Protein AF-0000000085157183 (afdb_homodimer)

pLDDT: mean 94.68, std 6.43, range [68.25, 98.88]

Radius of gyration: 17.79 Å; Cα contacts (8 Å, |Δi|>4): 658; chains: 2; bounding box: 43×50×42 Å

Foldseek 3Di:
DQAEDEDADQDPVLVCVQCCVQVVLLQWDWDDDDPFKTKIDGPPPDDDYIYMYGHDPDDDQDELVDPDANEEEGEDDDLVSQQVSVVVCVVVPFAWPARWDADPVDPARWTKTWTADPRGHIYMYTYRDDHD/DAAEDEDADQDVVLVCVQCCVQVVLLQWDWDDDDPFKTKIDGPPPDDDYIYMYGHDPDDDQDELVDPDANEEEGEDDDLVSQQVSVVVCVVVPFAWPARWDADPVDPARWTKTWTADPRGHIYMYTYRDDHD

Organism: Mycolicibacterium paratuberculosis (strain ATCC BAA-968 / K-10) (NCBI:txid262316)

Solvent-accessible surface area (backbone atoms only — not comparable to full-atom values): 13309 Å² total; per-residue (Å²): 64,54,40,34,36,32,32,21,32,77,46,55,70,63,47,48,59,54,46,67,66,47,34,57,68,42,42,27,36,83,68,48,77,57,97,71,33,37,31,33,30,33,43,91,79,44,86,59,44,29,43,34,39,31,60,24,78,42,74,47,88,48,54,46,42,20,38,35,43,27,34,44,29,26,36,39,86,12,56,65,45,32,48,49,50,51,50,51,40,52,72,75,67,44,52,70,74,38,70,74,38,77,42,82,90,41,80,80,40,32,34,32,26,30,29,36,49,100,66,43,50,33,39,31,35,32,15,68,42,86,56,114,63,54,38,31,36,32,32,21,32,78,47,55,68,64,46,47,59,54,45,66,66,47,34,57,68,43,44,27,35,82,69,46,78,57,97,70,33,37,31,34,29,31,44,90,78,44,87,60,45,29,45,34,38,33,60,25,78,40,79,46,89,46,52,46,42,20,37,36,43,26,33,43,28,26,37,39,90,12,54,63,45,30,48,50,48,50,50,53,39,53,73,75,66,46,52,71,74,37,70,72,40,77,41,82,91,41,78,80,39,32,33,32,27,32,29,35,49,99,66,42,51,33,37,32,35,31,16,71,43,85,59,112

Secondary structure (DSSP, 8-state):
-EEEEEEEES-HHHHHHHHHHHGGGGTEEEEEEETTEEEEEEGGG-SS-EEEEEE-SB-----TTBSEEEEEEEE-SSHHHHHHHHHHHHHTT-EEEEEEEE-TTSSSS-EEEEEE-TTS-EEEEEE--S--/-EEEEEEEES-HHHHHHHHHHHGGGGTEEEEEEETTEEEEEEGGG-SS-EEEEEE-SB-----TTBSEEEEEEEE-SSHHHHHHHHHHHHHTT-EEEEEEEE-TTSSSS-EEEEEE-TTS-EEEEEE--S--

Nearest PDB structures (foldseek):
  4z04-assembly1_A-2  TM=8.372E-01  e=5.644E-10  Brucella abortus 2308
  3ey7-assembly1_B  TM=6.995E-01  e=2.202E-07  Vibrio cholerae
  3ey8-assembly1_A  TM=6.895E-01  e=5.766E-07  Vibrio cholerae
  3hnq-assembly1_A  TM=6.927E-01  e=2.218E-06  Salmonella enterica subsp. enterica serovar Typhimurium
  6p29-assembly1_B  TM=6.701E-01  e=1.263E-04  Pseudoalteromonas luteoviolacea

Structure (mmCIF, N/CA/C/O backbone):
data_AF-0000000085157183-model_v1
#
loop_
_entity.id
_entity.type
_entity.pdbx_description
1 polymer 'VOC domain-containing protein'
#
loop_
_atom_site.group_PDB
_atom_site.id
_atom_site.type_symbol
_atom_site.label_atom_id
_atom_site.label_alt_id
_atom_site.label_comp_id
_atom_site.label_asym_id
_atom_site.label_entity_id
_atom_site.label_seq_id
_atom_site.pdbx_PDB_ins_code
_atom_site.Cartn_x
_atom_site.Cartn_y
_atom_site.Cartn_z
_atom_site.occupancy
_atom_site.B_iso_or_equiv
_atom_site.auth_seq_id
_atom_site.auth_comp_id
_atom_site.auth_asym_id
_atom_site.auth_atom_id
_atom_site.pdbx_PDB_model_num
ATOM 1 N N . MET A 1 1 ? -0.22 11.242 -6.09 1 95.88 1 MET A N 1
ATOM 2 C CA . MET A 1 1 ? -0.233 9.789 -6.277 1 95.88 1 MET A CA 1
ATOM 3 C C . MET A 1 1 ? 0.438 9.086 -5.102 1 95.88 1 MET A C 1
ATOM 5 O O . MET A 1 1 ? 1.229 9.695 -4.375 1 95.88 1 MET A O 1
ATOM 9 N N . LEU A 1 2 ? 0.073 7.828 -4.855 1 98.25 2 LEU A N 1
ATOM 10 C CA . LEU A 1 2 ? 0.841 7.012 -3.922 1 98.25 2 LEU A CA 1
ATOM 11 C C . LEU A 1 2 ? 2.209 6.668 -4.5 1 98.25 2 LEU A C 1
ATOM 13 O O . LEU A 1 2 ? 2.312 5.863 -5.426 1 98.25 2 LEU A O 1
ATOM 17 N N . GLY A 1 3 ? 3.217 7.305 -3.973 1 97.69 3 GLY A N 1
ATOM 18 C CA . GLY A 1 3 ? 4.555 7.152 -4.516 1 97.69 3 GLY A CA 1
ATOM 19 C C . GLY A 1 3 ? 5.211 5.84 -4.129 1 97.69 3 GLY A C 1
ATOM 20 O O . GLY A 1 3 ? 5.84 5.184 -4.965 1 97.69 3 GLY A O 1
ATOM 21 N N . HIS A 1 4 ? 5.172 5.551 -2.854 1 98.12 4 HIS A N 1
ATOM 22 C CA . HIS A 1 4 ? 5.719 4.277 -2.396 1 98.12 4 HIS A CA 1
ATOM 23 C C . HIS A 1 4 ? 5.051 3.824 -1.102 1 98.12 4 HIS A C 1
ATOM 25 O O . HIS A 1 4 ? 4.375 4.613 -0.438 1 98.12 4 HIS A O 1
ATOM 31 N N . LEU A 1 5 ? 5.148 2.551 -0.84 1 98.19 5 LEU A N 1
ATOM 32 C CA . LEU A 1 5 ? 4.762 2.014 0.461 1 98.19 5 LEU A CA 1
ATOM 33 C C . LEU A 1 5 ? 5.84 1.076 1.001 1 98.19 5 LEU A C 1
ATOM 35 O O . LEU A 1 5 ? 6.656 0.558 0.238 1 98.19 5 LEU A O 1
ATOM 39 N N . GLY A 1 6 ? 5.844 1.003 2.289 1 98.12 6 GLY A N 1
ATOM 40 C CA . GLY A 1 6 ? 6.715 0.073 2.986 1 98.12 6 GLY A CA 1
ATOM 41 C C . GLY A 1 6 ? 5.973 -1.103 3.594 1 98.12 6 GLY A C 1
ATOM 42 O O . GLY A 1 6 ? 4.875 -0.939 4.129 1 98.12 6 GLY A O 1
ATOM 43 N N . ILE A 1 7 ? 6.598 -2.24 3.512 1 97.19 7 ILE A N 1
ATOM 44 C CA . ILE A 1 7 ? 6.066 -3.469 4.098 1 97.19 7 ILE A CA 1
ATOM 45 C C . ILE A 1 7 ? 7.129 -4.113 4.984 1 97.19 7 ILE A C 1
ATOM 47 O O . ILE A 1 7 ? 8.258 -4.336 4.551 1 97.19 7 ILE A O 1
ATOM 51 N N . ASN A 1 8 ? 6.723 -4.379 6.211 1 96.5 8 ASN A N 1
ATOM 52 C CA . ASN A 1 8 ? 7.594 -5.141 7.102 1 96.5 8 ASN A CA 1
ATOM 53 C C . ASN A 1 8 ? 7.402 -6.645 6.926 1 96.5 8 ASN A C 1
ATOM 55 O O . ASN A 1 8 ? 6.273 -7.121 6.809 1 96.5 8 ASN A O 1
ATOM 59 N N . VAL A 1 9 ? 8.477 -7.336 6.922 1 95.81 9 VAL A N 1
ATOM 60 C CA . VAL A 1 9 ? 8.438 -8.797 6.859 1 95.81 9 VAL A CA 1
ATOM 61 C C . VAL A 1 9 ? 9.305 -9.383 7.969 1 95.81 9 VAL A C 1
ATOM 63 O O . VAL A 1 9 ? 10.281 -8.766 8.398 1 95.81 9 VAL A O 1
ATOM 66 N N . PRO A 1 10 ? 8.992 -10.594 8.469 1 93.81 10 PRO A N 1
ATOM 67 C CA . PRO A 1 10 ? 9.75 -11.1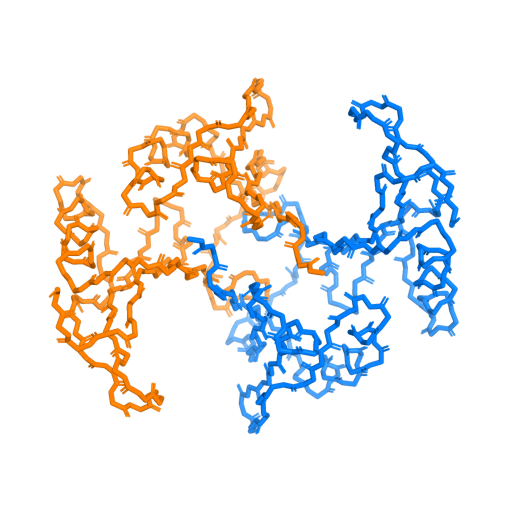8 9.57 1 93.81 10 PRO A CA 1
ATOM 68 C C . PRO A 1 10 ? 11.156 -11.602 9.156 1 93.81 10 PRO A C 1
ATOM 70 O O . PRO A 1 10 ? 12.062 -11.656 9.992 1 93.81 10 PRO A O 1
ATOM 73 N N . ASP A 1 11 ? 11.391 -11.969 7.902 1 94.5 11 ASP A N 1
ATOM 74 C CA . ASP A 1 11 ? 12.664 -12.445 7.371 1 94.5 11 ASP A CA 1
ATOM 75 C C . ASP A 1 11 ? 12.93 -11.891 5.977 1 94.5 11 ASP A C 1
ATOM 77 O O . ASP A 1 11 ? 12.305 -12.32 5.004 1 94.5 11 ASP A O 1
ATOM 81 N N . LEU A 1 12 ? 13.867 -10.984 5.867 1 96.12 12 LEU A N 1
ATOM 82 C CA . LEU A 1 12 ? 14.125 -10.258 4.625 1 96.12 12 LEU A CA 1
ATOM 83 C C . LEU A 1 12 ? 14.625 -11.195 3.537 1 96.12 12 LEU A C 1
ATOM 85 O O . LEU A 1 12 ? 14.258 -11.062 2.371 1 96.12 12 LEU A O 1
ATOM 89 N N . SER A 1 13 ? 15.469 -12.055 3.967 1 96.94 13 SER A N 1
ATOM 90 C CA . SER A 1 13 ? 16.047 -12.969 2.994 1 96.94 13 SER A CA 1
ATOM 91 C C . SER A 1 13 ? 14.984 -13.859 2.361 1 96.94 13 SER A C 1
ATOM 93 O O . SER A 1 13 ? 14.969 -14.055 1.145 1 96.94 13 SER A O 1
ATOM 95 N N . VAL A 1 14 ? 14.125 -14.422 3.166 1 96.62 14 VAL A N 1
ATOM 96 C CA . VAL A 1 14 ? 13.023 -15.25 2.68 1 96.62 14 VAL A CA 1
ATOM 97 C C . VAL A 1 14 ? 12.102 -14.414 1.797 1 96.62 14 VAL A C 1
ATOM 99 O O . VAL A 1 14 ? 11.695 -14.859 0.721 1 96.62 14 VAL A O 1
ATOM 102 N N . ALA A 1 15 ? 11.828 -13.219 2.246 1 97.19 15 ALA A N 1
ATOM 103 C CA . ALA A 1 15 ? 10.953 -12.328 1.49 1 97.19 15 ALA A CA 1
ATOM 104 C C . ALA A 1 15 ? 11.562 -11.984 0.13 1 97.19 15 ALA A C 1
ATOM 106 O O . ALA A 1 15 ? 10.867 -12.031 -0.891 1 97.19 15 ALA A O 1
ATOM 107 N N . LYS A 1 16 ? 12.781 -11.641 0.154 1 98.19 16 LYS A N 1
ATOM 108 C CA . LYS A 1 16 ? 13.422 -11.25 -1.1 1 98.19 16 LYS A CA 1
ATOM 109 C C . LYS A 1 16 ? 13.391 -12.391 -2.111 1 98.19 16 LYS A C 1
ATOM 111 O O . LYS A 1 16 ? 13.109 -12.172 -3.291 1 98.19 16 LYS A O 1
ATOM 116 N N . ARG A 1 17 ? 13.727 -13.578 -1.684 1 98.06 17 ARG A N 1
ATOM 117 C CA . ARG A 1 17 ? 13.672 -14.734 -2.57 1 98.06 17 ARG A CA 1
ATOM 118 C C . ARG A 1 17 ? 12.281 -14.922 -3.154 1 98.06 17 ARG A C 1
ATOM 120 O O . ARG A 1 17 ? 12.133 -15.18 -4.348 1 98.06 17 ARG A O 1
ATOM 127 N N . TYR A 1 18 ? 11.297 -14.82 -2.314 1 98.5 18 TYR A N 1
ATOM 128 C CA . TYR A 1 18 ? 9.906 -14.992 -2.73 1 98.5 18 TYR A CA 1
ATOM 129 C C . TYR A 1 18 ? 9.508 -13.922 -3.744 1 98.5 18 TYR A C 1
ATOM 131 O O . TYR A 1 18 ? 9 -14.242 -4.82 1 98.5 18 TYR A O 1
ATOM 139 N N . TYR A 1 19 ? 9.742 -12.672 -3.438 1 98.69 19 TYR A N 1
ATOM 140 C CA . TYR A 1 19 ? 9.242 -11.562 -4.246 1 98.69 19 TYR A CA 1
ATOM 141 C C . TYR A 1 19 ? 10.094 -11.383 -5.5 1 98.69 19 TYR A C 1
ATOM 143 O O . TYR A 1 19 ? 9.594 -10.938 -6.535 1 98.69 19 TYR A O 1
ATOM 151 N N . ASP A 1 20 ? 11.375 -11.75 -5.465 1 98.56 20 ASP A N 1
ATOM 152 C CA . ASP A 1 20 ? 12.188 -11.719 -6.676 1 98.56 20 ASP A CA 1
ATOM 153 C C . ASP A 1 20 ? 11.562 -12.57 -7.777 1 98.56 20 ASP A C 1
ATOM 155 O O . ASP A 1 20 ? 11.648 -12.234 -8.961 1 98.56 20 ASP A O 1
ATOM 159 N N . ALA A 1 21 ? 11.008 -13.664 -7.387 1 98.56 21 ALA A N 1
ATOM 160 C CA . ALA A 1 21 ? 10.398 -14.578 -8.344 1 98.56 21 ALA A CA 1
ATOM 161 C C . ALA A 1 21 ? 9.023 -14.086 -8.773 1 98.56 21 ALA A C 1
ATOM 163 O O . ALA A 1 21 ? 8.609 -14.297 -9.914 1 98.56 21 ALA A O 1
ATOM 164 N N . LEU A 1 22 ? 8.281 -13.469 -7.922 1 98.69 22 LEU A N 1
ATOM 165 C CA . LEU A 1 22 ? 6.891 -13.086 -8.141 1 98.69 22 LEU A CA 1
ATOM 166 C C . LEU A 1 22 ? 6.801 -11.781 -8.922 1 98.69 22 LEU A C 1
ATOM 168 O O . LEU A 1 22 ? 5.965 -11.641 -9.82 1 98.69 22 LEU A O 1
ATOM 172 N N . MET A 1 23 ? 7.645 -10.789 -8.617 1 98.69 23 MET A N 1
ATOM 173 C CA . MET A 1 23 ? 7.457 -9.398 -9 1 98.69 23 MET A CA 1
ATOM 174 C C . MET A 1 23 ? 7.516 -9.234 -10.516 1 98.69 23 MET A C 1
ATOM 176 O O . MET A 1 23 ? 6.75 -8.469 -11.094 1 98.69 23 MET A O 1
ATOM 180 N N . PRO A 1 24 ? 8.406 -9.992 -11.234 1 98.44 24 PRO A N 1
ATOM 181 C CA . PRO A 1 24 ? 8.375 -9.891 -12.695 1 98.44 24 PRO A CA 1
ATOM 182 C C . PRO A 1 24 ? 7.031 -10.32 -13.281 1 98.44 24 PRO A C 1
ATOM 184 O O . PRO A 1 24 ? 6.598 -9.781 -14.305 1 98.44 24 PRO A O 1
ATOM 187 N N . LEU A 1 25 ? 6.359 -11.242 -12.672 1 98.56 25 LEU A N 1
ATOM 188 C CA . LEU A 1 25 ? 5.086 -11.758 -13.164 1 98.56 25 LEU A CA 1
ATOM 189 C C . LEU A 1 25 ? 3.992 -10.695 -13.055 1 98.56 25 LEU A C 1
ATOM 191 O O . LEU A 1 25 ? 2.984 -10.758 -13.758 1 98.56 25 LEU A O 1
ATOM 195 N N . VAL A 1 26 ? 4.254 -9.773 -12.141 1 98.5 26 VAL A N 1
ATOM 196 C CA . VAL A 1 26 ? 3.223 -8.758 -11.938 1 98.5 26 VAL A CA 1
ATOM 197 C C . VAL A 1 26 ? 3.732 -7.398 -12.406 1 98.5 26 VAL A C 1
ATOM 199 O O . VAL A 1 26 ? 3.211 -6.359 -11.992 1 98.5 26 VAL A O 1
ATOM 202 N N . GLY A 1 27 ? 4.777 -7.336 -13.18 1 98 27 GLY A N 1
ATOM 203 C CA . GLY A 1 27 ? 5.188 -6.145 -13.898 1 98 27 GLY A CA 1
ATOM 204 C C . GLY A 1 27 ? 6.129 -5.258 -13.102 1 98 27 GLY A C 1
ATOM 205 O O . GLY A 1 27 ? 6.164 -4.043 -13.297 1 98 27 GLY A O 1
ATOM 206 N N . PHE A 1 28 ? 6.844 -5.816 -12.141 1 98.62 28 PHE A N 1
ATOM 207 C CA . PHE A 1 28 ? 7.801 -5.055 -11.344 1 98.62 28 PHE A CA 1
ATOM 208 C C . PHE A 1 28 ? 9.219 -5.566 -11.562 1 98.62 28 PHE A C 1
ATOM 210 O O . PHE A 1 28 ? 9.414 -6.688 -12.039 1 98.62 28 PHE A O 1
ATOM 217 N N . GLU A 1 29 ? 10.156 -4.684 -11.289 1 98.56 29 GLU A N 1
ATOM 218 C CA . GLU A 1 29 ? 11.57 -5.047 -11.328 1 98.56 29 GLU A CA 1
ATOM 219 C C . GLU A 1 29 ? 12.312 -4.508 -10.109 1 98.56 29 GLU A C 1
ATOM 221 O O . GLU A 1 29 ? 11.844 -3.568 -9.453 1 98.56 29 GLU A O 1
ATOM 226 N N . PRO A 1 30 ? 13.461 -5.133 -9.734 1 98.12 30 PRO A N 1
ATOM 227 C CA . PRO A 1 30 ? 14.219 -4.641 -8.586 1 98.12 30 PRO A CA 1
ATOM 228 C C . PRO A 1 30 ? 14.656 -3.188 -8.742 1 98.12 30 PRO A C 1
ATOM 230 O O . PRO A 1 30 ? 15.031 -2.768 -9.844 1 98.12 30 PRO A O 1
ATOM 233 N N . PHE A 1 31 ? 14.602 -2.453 -7.711 1 96.94 31 PHE A N 1
ATOM 234 C CA . PHE A 1 31 ? 15.016 -1.055 -7.699 1 96.94 31 PHE A CA 1
ATOM 235 C C . PHE A 1 31 ? 16.266 -0.868 -6.852 1 96.94 31 PHE A C 1
ATOM 237 O O . PHE A 1 31 ? 17.281 -0.358 -7.336 1 96.94 31 PHE A O 1
ATOM 244 N N . PHE A 1 32 ? 16.125 -1.281 -5.574 1 92.12 32 PHE A N 1
ATOM 245 C CA . PHE A 1 32 ? 17.172 -1.073 -4.578 1 92.12 32 PHE A CA 1
ATOM 246 C C . PHE A 1 32 ? 17.25 -2.252 -3.613 1 92.12 32 PHE A C 1
ATOM 248 O O . PHE A 1 32 ? 16.219 -2.826 -3.252 1 92.12 32 PHE A O 1
ATOM 255 N N . ALA A 1 33 ? 18.531 -2.67 -3.297 1 95.44 33 ALA A N 1
ATOM 256 C CA . ALA A 1 33 ? 18.719 -3.693 -2.27 1 95.44 33 ALA A CA 1
ATOM 257 C C . ALA A 1 33 ? 19.891 -3.365 -1.364 1 95.44 33 ALA A C 1
ATOM 259 O O . ALA A 1 33 ? 20.938 -2.924 -1.838 1 95.44 33 ALA A O 1
ATOM 260 N N . ALA A 1 34 ? 19.625 -3.443 -0.144 1 94.81 34 ALA A N 1
ATOM 261 C CA . ALA A 1 34 ? 20.625 -3.338 0.916 1 94.81 34 ALA A CA 1
ATOM 262 C C . ALA A 1 34 ? 20.406 -4.414 1.976 1 94.81 34 ALA A C 1
ATOM 264 O O . ALA A 1 34 ? 19.578 -5.305 1.811 1 94.81 34 ALA A O 1
ATOM 265 N N . ASP A 1 35 ? 21.25 -4.383 3.004 1 93.81 35 ASP A N 1
ATOM 266 C CA . ASP A 1 35 ? 21.172 -5.414 4.039 1 93.81 35 ASP A CA 1
ATOM 267 C C . ASP A 1 35 ? 19.859 -5.328 4.809 1 93.81 35 ASP A C 1
ATOM 269 O O . ASP A 1 35 ? 19.328 -6.348 5.262 1 93.81 35 ASP A O 1
ATOM 273 N N . ASP A 1 36 ? 19.375 -4.129 4.898 1 95.62 36 ASP A N 1
ATOM 274 C CA . ASP A 1 36 ? 18.219 -3.951 5.785 1 95.62 36 ASP A CA 1
ATOM 275 C C . ASP A 1 36 ? 16.984 -3.518 5 1 95.62 36 ASP A C 1
ATOM 277 O O . ASP A 1 36 ? 15.992 -3.07 5.586 1 95.62 36 ASP A O 1
ATOM 281 N N . GLU A 1 37 ? 17.062 -3.66 3.695 1 97.31 37 GLU A N 1
ATOM 282 C CA . GLU A 1 37 ? 15.891 -3.309 2.889 1 97.31 37 GLU A CA 1
ATOM 283 C C . GLU A 1 37 ? 16.062 -3.758 1.441 1 97.31 37 GLU A C 1
ATOM 285 O O . GLU A 1 37 ? 17.188 -3.971 0.984 1 97.31 37 GLU A O 1
ATOM 290 N N . PHE A 1 38 ? 15.039 -3.984 0.724 1 98.31 38 PHE A N 1
ATOM 291 C CA . PHE A 1 38 ? 15.008 -4.117 -0.728 1 98.31 38 PHE A CA 1
ATOM 292 C C . PHE A 1 38 ? 13.711 -3.541 -1.295 1 98.31 38 PHE A C 1
ATOM 294 O O . PHE A 1 38 ? 12.789 -3.229 -0.546 1 98.31 38 PHE A O 1
ATOM 301 N N . SER A 1 39 ? 13.727 -3.318 -2.604 1 98.62 39 SER A N 1
ATOM 302 C CA . SER A 1 39 ? 12.57 -2.631 -3.166 1 98.62 39 SER A CA 1
ATOM 303 C C . SER A 1 39 ? 12.367 -2.992 -4.633 1 98.62 39 SER A C 1
ATOM 305 O O . SER A 1 39 ? 13.258 -3.574 -5.262 1 98.62 39 SER A O 1
ATOM 307 N N . TYR A 1 40 ? 11.172 -2.729 -5.066 1 98.69 40 TYR A N 1
ATOM 308 C CA . TYR A 1 40 ? 10.781 -2.938 -6.457 1 98.69 40 TYR A CA 1
ATOM 309 C C . TYR A 1 40 ? 10.109 -1.693 -7.023 1 98.69 40 TYR A C 1
ATOM 311 O O . TYR A 1 40 ? 9.484 -0.924 -6.289 1 98.69 40 TYR A O 1
ATOM 319 N N . ARG A 1 41 ? 10.25 -1.526 -8.305 1 98.25 41 ARG A N 1
ATOM 320 C CA . ARG A 1 41 ? 9.578 -0.473 -9.055 1 98.25 41 ARG A CA 1
ATOM 321 C C . ARG A 1 41 ? 8.836 -1.045 -10.266 1 98.25 41 ARG A C 1
ATOM 323 O O . ARG A 1 41 ? 9.133 -2.158 -10.703 1 98.25 41 ARG A O 1
ATOM 330 N N . PRO A 1 42 ? 7.789 -0.255 -10.742 1 97.81 42 PRO A N 1
ATOM 331 C CA . PRO A 1 42 ? 7.184 -0.709 -11.992 1 97.81 42 PRO A CA 1
ATOM 332 C C . PRO A 1 42 ? 8.211 -0.905 -13.109 1 97.81 42 PRO A C 1
ATOM 334 O O . PRO A 1 42 ? 9.094 -0.063 -13.297 1 97.81 42 PRO A O 1
ATOM 337 N N . ALA A 1 43 ? 8.148 -2.01 -13.781 1 97.62 43 ALA A N 1
ATOM 338 C CA . ALA A 1 43 ? 9.125 -2.377 -14.805 1 97.62 43 ALA A CA 1
ATOM 339 C C . ALA A 1 43 ? 9.102 -1.39 -15.969 1 97.62 43 ALA A C 1
ATOM 341 O O . ALA A 1 43 ? 8.055 -0.822 -16.281 1 97.62 43 ALA A O 1
ATOM 342 N N . GLY A 1 44 ? 10.258 -1.202 -16.578 1 95.62 44 GLY A N 1
ATOM 343 C CA . GLY A 1 44 ? 10.375 -0.361 -17.766 1 95.62 44 GLY A CA 1
ATOM 344 C C . GLY A 1 44 ? 10.32 1.122 -17.453 1 95.62 44 GLY A C 1
ATOM 345 O O . GLY A 1 44 ? 9.898 1.925 -18.281 1 95.62 44 GLY A O 1
ATOM 346 N N . ASN A 1 45 ? 10.539 1.476 -16.266 1 90.62 45 ASN A N 1
ATOM 347 C CA . ASN A 1 45 ? 10.539 2.857 -15.789 1 90.62 45 ASN A CA 1
ATOM 348 C C . ASN A 1 45 ? 9.156 3.492 -15.914 1 90.62 45 ASN A C 1
ATOM 350 O O . ASN A 1 45 ? 9.047 4.688 -16.188 1 90.62 45 ASN A O 1
ATOM 354 N N . LYS A 1 46 ? 8.195 2.67 -15.852 1 93.5 46 LYS A N 1
ATOM 355 C CA . LYS A 1 46 ? 6.832 3.191 -15.859 1 93.5 46 LYS A CA 1
ATOM 356 C C . LYS A 1 46 ? 6.516 3.916 -14.555 1 93.5 46 LYS A C 1
ATOM 358 O O . LYS A 1 46 ? 7.055 3.57 -13.5 1 93.5 46 LYS A O 1
ATOM 363 N N . PRO A 1 47 ? 5.715 4.926 -14.656 1 93 47 PRO A N 1
ATOM 364 C CA . PRO A 1 47 ? 5.266 5.555 -13.406 1 93 47 PRO A CA 1
ATOM 365 C C . PRO A 1 47 ? 4.426 4.617 -12.547 1 93 47 PRO A C 1
ATOM 367 O O . PRO A 1 47 ? 3.732 3.742 -13.07 1 93 47 PRO A O 1
ATOM 370 N N . GLY A 1 48 ? 4.566 4.797 -11.273 1 95.94 48 GLY A N 1
ATOM 371 C CA . GLY A 1 48 ? 3.75 4.012 -10.359 1 95.94 48 GLY A CA 1
ATOM 372 C C . GLY A 1 48 ? 4.305 3.971 -8.953 1 95.94 48 GLY A C 1
ATOM 373 O O . GLY A 1 48 ? 5.215 4.73 -8.609 1 95.94 48 GLY A O 1
ATOM 374 N N . THR A 1 49 ? 3.703 3.164 -8.141 1 98.25 49 THR A N 1
ATOM 375 C CA . THR A 1 49 ? 4.031 3.039 -6.727 1 98.25 49 THR A CA 1
ATOM 376 C C . THR A 1 49 ? 5.195 2.072 -6.523 1 98.25 49 THR A C 1
ATOM 378 O O . THR A 1 49 ? 5.176 0.954 -7.043 1 98.25 49 THR A O 1
ATOM 381 N N . TYR A 1 50 ? 6.195 2.525 -5.812 1 98.06 50 TYR A N 1
ATOM 382 C CA . TYR A 1 50 ? 7.309 1.659 -5.445 1 98.06 50 TYR A CA 1
ATOM 383 C C . TYR A 1 50 ? 6.996 0.875 -4.176 1 98.06 50 TYR A C 1
ATOM 385 O O . TYR A 1 50 ? 6.258 1.351 -3.311 1 98.06 50 TYR A O 1
ATOM 393 N N . LEU A 1 51 ? 7.539 -0.323 -4.113 1 98.69 51 LEU A N 1
ATOM 394 C CA . LEU A 1 51 ? 7.359 -1.179 -2.945 1 98.69 51 LEU A CA 1
ATOM 395 C C . LEU A 1 51 ? 8.68 -1.39 -2.215 1 98.69 51 LEU A C 1
ATOM 397 O O . LEU A 1 51 ? 9.656 -1.848 -2.811 1 98.69 51 LEU A O 1
ATOM 401 N N . PHE A 1 52 ? 8.68 -1.023 -0.979 1 98.56 52 PHE A N 1
ATOM 402 C CA . PHE A 1 52 ? 9.852 -1.221 -0.134 1 98.56 52 PHE A CA 1
ATOM 403 C C . PHE A 1 52 ? 9.57 -2.256 0.948 1 98.56 52 PHE A C 1
ATOM 405 O O . PHE A 1 52 ? 8.484 -2.27 1.537 1 98.56 52 PHE A O 1
ATOM 412 N N . PHE A 1 53 ? 10.531 -3.096 1.176 1 98.38 53 PHE A N 1
ATOM 413 C CA . PHE A 1 53 ? 10.43 -4.129 2.199 1 98.38 53 PHE A CA 1
ATOM 414 C C . PHE A 1 53 ? 11.492 -3.936 3.273 1 98.38 53 PHE A C 1
ATOM 416 O O . PHE A 1 53 ? 12.664 -3.693 2.961 1 98.38 53 PHE A O 1
ATOM 423 N N . TYR A 1 54 ? 11.062 -4.004 4.5 1 97 54 TYR A N 1
ATOM 424 C CA . TYR A 1 54 ? 11.906 -3.826 5.676 1 97 54 TYR A CA 1
ATOM 425 C C . TYR A 1 54 ? 11.742 -4.992 6.645 1 97 54 TYR A C 1
ATOM 427 O O . TYR A 1 54 ? 10.742 -5.703 6.605 1 97 54 TYR A O 1
ATOM 435 N N . PRO A 1 55 ? 12.797 -5.168 7.484 1 95.31 55 PRO A N 1
ATOM 436 C CA . PRO A 1 55 ? 12.602 -6.148 8.555 1 95.31 55 PRO A CA 1
ATOM 437 C C . PRO A 1 55 ? 11.648 -5.656 9.641 1 95.31 55 PRO A C 1
ATOM 439 O O . PRO A 1 55 ? 11.75 -4.508 10.078 1 95.31 55 PRO A O 1
ATOM 442 N N . ALA A 1 56 ? 10.727 -6.543 10.039 1 94.38 56 ALA A N 1
ATOM 443 C CA . ALA A 1 56 ? 9.875 -6.203 11.18 1 94.38 56 ALA A CA 1
ATOM 444 C C . ALA A 1 56 ? 10.695 -6.113 12.461 1 94.38 56 ALA A C 1
ATOM 446 O O . ALA A 1 56 ? 11.453 -7.027 12.789 1 94.38 56 ALA A O 1
ATOM 447 N N . ALA A 1 57 ? 10.523 -5.051 13.125 1 90.19 57 ALA A N 1
ATOM 448 C CA . ALA A 1 57 ? 11.211 -4.891 14.398 1 90.19 57 ALA A CA 1
ATOM 449 C C . ALA A 1 57 ? 10.516 -5.676 15.508 1 90.19 57 ALA A C 1
ATOM 451 O O . ALA A 1 57 ? 11.133 -6.051 16.5 1 90.19 57 ALA A O 1
ATOM 452 N N . GLU A 1 58 ? 9.242 -5.953 15.406 1 84.88 58 GLU A N 1
ATOM 453 C CA . GLU A 1 58 ? 8.406 -6.734 16.312 1 84.88 58 GLU A CA 1
ATOM 454 C C . GLU A 1 58 ? 7.715 -7.875 15.57 1 84.88 58 GLU A C 1
ATOM 456 O O . GLU A 1 58 ? 6.57 -7.738 15.133 1 84.88 58 GLU A O 1
ATOM 461 N N . PRO A 1 59 ? 8.531 -8.961 15.484 1 68.75 59 PRO A N 1
ATOM 462 C CA . PRO A 1 59 ? 7.879 -10.031 14.719 1 68.75 59 PRO A CA 1
ATOM 463 C C . PRO A 1 59 ? 6.59 -10.516 15.375 1 68.75 59 PRO A C 1
ATOM 465 O O . PRO A 1 59 ? 6.562 -10.758 16.594 1 68.75 59 PRO A O 1
ATOM 468 N N . HIS A 1 60 ? 5.602 -10.234 14.82 1 71.5 60 HIS A N 1
ATOM 469 C CA . HIS A 1 60 ? 4.281 -10.688 15.242 1 71.5 60 HIS A CA 1
ATOM 470 C C . HIS A 1 60 ? 3.566 -11.422 14.109 1 71.5 60 HIS A C 1
ATOM 472 O O . HIS A 1 60 ? 3.898 -11.242 12.938 1 71.5 60 HIS A O 1
ATOM 478 N N . GLU A 1 61 ? 2.742 -12.297 14.594 1 74.31 61 GLU A N 1
ATOM 479 C CA . GLU A 1 61 ? 1.949 -12.984 13.578 1 74.31 61 GLU A CA 1
ATOM 480 C C . GLU A 1 61 ? 1.08 -12 12.805 1 74.31 61 GLU A C 1
ATOM 482 O O . GLU A 1 61 ? 0.354 -11.203 13.398 1 74.31 61 GLU A O 1
ATOM 487 N N . TYR A 1 62 ? 1.315 -11.992 11.578 1 78.44 62 TYR A N 1
ATOM 488 C CA . TYR A 1 62 ? 0.536 -11.133 10.688 1 78.44 62 TYR A CA 1
ATOM 489 C C . TYR A 1 62 ? -0.819 -11.766 10.383 1 78.44 62 TYR A C 1
ATOM 491 O O . TYR A 1 62 ? -0.943 -12.984 10.312 1 78.44 62 TYR A O 1
ATOM 499 N N . SER A 1 63 ? -1.834 -10.867 10.383 1 81.81 63 SER A N 1
ATOM 500 C CA . SER A 1 63 ? -3.15 -11.258 9.891 1 81.81 63 SER A CA 1
ATOM 501 C C . SER A 1 63 ? -3.75 -10.18 9 1 81.81 63 SER A C 1
ATOM 503 O O . SER A 1 63 ? -3.752 -9 9.367 1 81.81 63 SER A O 1
ATOM 505 N N . ALA A 1 64 ? -4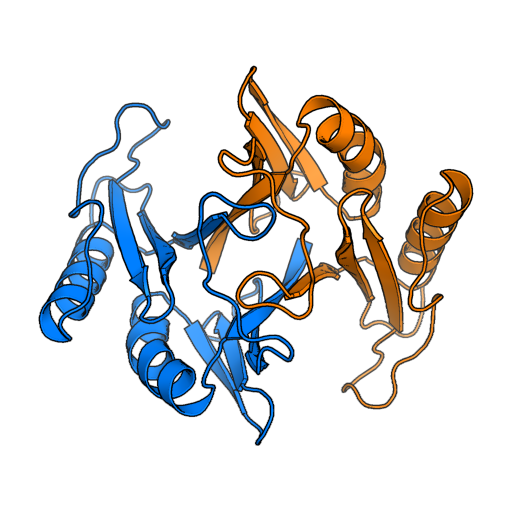.309 -10.578 7.875 1 85.44 64 ALA A N 1
ATOM 506 C CA . ALA A 1 64 ? -4.973 -9.672 6.945 1 85.44 64 ALA A CA 1
ATOM 507 C C . ALA A 1 64 ? -6.309 -9.188 7.504 1 85.44 64 ALA A C 1
ATOM 509 O O . ALA A 1 64 ? -6.992 -8.375 6.883 1 85.44 64 ALA A O 1
ATOM 510 N N . GLN A 1 65 ? -6.586 -9.656 8.664 1 88.62 65 GLN A N 1
ATOM 511 C CA . GLN A 1 65 ? -7.852 -9.281 9.289 1 88.62 65 GLN A CA 1
ATOM 512 C C . GLN A 1 65 ? -7.645 -8.211 10.352 1 88.62 65 GLN A C 1
ATOM 514 O O . GLN A 1 65 ? -8.609 -7.699 10.93 1 88.62 65 GLN A O 1
ATOM 519 N N . ARG A 1 66 ? -6.43 -7.918 10.609 1 89.12 66 ARG A N 1
ATOM 520 C CA . ARG A 1 66 ? -6.09 -6.941 11.641 1 89.12 66 ARG A CA 1
ATOM 521 C C . ARG A 1 66 ? -5.898 -5.555 11.031 1 89.12 66 ARG A C 1
ATOM 523 O O . ARG A 1 66 ? -5.832 -5.41 9.812 1 89.12 66 ARG A O 1
ATOM 530 N N . THR A 1 67 ? -5.859 -4.547 11.914 1 92.19 67 THR A N 1
ATOM 531 C CA . THR A 1 67 ? -5.598 -3.184 11.469 1 92.19 67 THR A CA 1
ATOM 532 C C . THR A 1 67 ? -4.301 -3.111 10.672 1 92.19 67 THR A C 1
ATOM 534 O O . THR A 1 67 ? -3.301 -3.725 11.047 1 92.19 67 THR A O 1
ATOM 537 N N . GLY A 1 68 ? -4.32 -2.4 9.602 1 93.69 68 GLY A N 1
ATOM 538 C CA . GLY A 1 68 ? -3.15 -2.311 8.75 1 93.69 68 GLY A CA 1
ATOM 539 C C . GLY A 1 68 ? -3.391 -2.846 7.348 1 93.69 68 GLY A C 1
ATOM 540 O O . GLY A 1 68 ? -4.492 -2.719 6.809 1 93.69 68 GLY A O 1
ATOM 541 N N . LEU A 1 69 ? -2.379 -3.408 6.723 1 95.88 69 LEU A N 1
ATOM 542 C CA . LEU A 1 69 ? -2.443 -3.865 5.34 1 95.88 69 LEU A CA 1
ATOM 543 C C . LEU A 1 69 ? -3.396 -5.047 5.203 1 95.88 69 LEU A C 1
ATOM 545 O O . LEU A 1 69 ? -3.199 -6.086 5.836 1 95.88 69 LEU A O 1
ATOM 549 N N . GLN A 1 70 ? -4.406 -4.871 4.43 1 96.12 70 GLN A N 1
ATOM 550 C CA . GLN A 1 70 ? -5.309 -5.988 4.16 1 96.12 70 GLN A CA 1
ATOM 551 C C . GLN A 1 70 ? -4.848 -6.785 2.943 1 96.12 70 GLN A C 1
ATOM 553 O O . GLN A 1 70 ? -4.723 -8.008 3.01 1 96.12 70 GLN A O 1
ATOM 558 N N . HIS A 1 71 ? -4.617 -6.105 1.847 1 98.31 71 HIS A N 1
ATOM 559 C CA . HIS A 1 71 ? -4.102 -6.793 0.669 1 98.31 71 HIS A CA 1
ATOM 560 C C . HIS A 1 71 ? -3.459 -5.816 -0.307 1 98.31 71 HIS A C 1
ATOM 562 O O . HIS A 1 71 ? -3.666 -4.605 -0.206 1 98.31 71 HIS A O 1
ATOM 568 N N . LEU A 1 72 ? -2.627 -6.336 -1.178 1 98.69 72 LEU A N 1
ATOM 569 C CA . LEU A 1 72 ? -2.086 -5.656 -2.348 1 98.69 72 LEU A CA 1
ATOM 570 C C . LEU A 1 72 ? -2.619 -6.277 -3.635 1 98.69 72 LEU A C 1
ATOM 572 O O . LEU A 1 72 ? -2.625 -7.5 -3.781 1 98.69 72 LEU A O 1
ATOM 576 N N . ALA A 1 73 ? -3.025 -5.422 -4.535 1 98.75 73 ALA A N 1
ATOM 577 C CA . ALA A 1 73 ? -3.557 -5.906 -5.805 1 98.75 73 ALA A CA 1
ATOM 578 C C . ALA A 1 73 ? -2.732 -5.387 -6.98 1 98.75 73 ALA A C 1
ATOM 580 O O . ALA A 1 73 ? -2.686 -4.18 -7.227 1 98.75 73 ALA A O 1
ATOM 581 N N . PHE A 1 74 ? -2.17 -6.266 -7.68 1 98.75 74 PHE A N 1
ATOM 582 C CA . PHE A 1 74 ? -1.396 -5.941 -8.875 1 98.75 74 PHE A CA 1
ATOM 583 C C . PHE A 1 74 ? -2.248 -6.094 -10.125 1 98.75 74 PHE A C 1
ATOM 585 O O . PHE A 1 74 ? -2.873 -7.133 -10.336 1 98.75 74 PHE A O 1
ATOM 592 N N . MET A 1 75 ? -2.285 -5.062 -10.898 1 97.31 75 MET A N 1
ATOM 593 C CA . MET A 1 75 ? -2.951 -5.137 -12.195 1 97.31 75 MET A CA 1
ATOM 594 C C . MET A 1 75 ? -2.055 -5.805 -13.234 1 97.31 75 MET A C 1
ATOM 596 O O . MET A 1 75 ? -0.896 -5.418 -13.398 1 97.31 75 MET A O 1
ATOM 600 N N . VAL A 1 76 ? -2.574 -6.773 -13.906 1 97.06 76 VAL A N 1
ATOM 601 C CA . VAL A 1 76 ? -1.825 -7.461 -14.953 1 97.06 76 VAL A CA 1
ATOM 602 C C . VAL A 1 76 ? -2.553 -7.324 -16.281 1 97.06 76 VAL A C 1
ATOM 604 O O . VAL A 1 76 ? -3.67 -6.805 -16.344 1 97.06 76 VAL A O 1
ATOM 607 N N . ARG A 1 77 ? -1.938 -7.73 -17.375 1 93.56 77 ARG A N 1
ATOM 608 C CA . ARG A 1 77 ? -2.322 -7.34 -18.719 1 93.56 77 ARG A CA 1
ATOM 609 C C . ARG A 1 77 ? -3.572 -8.094 -19.172 1 93.56 77 ARG A C 1
ATOM 611 O O . ARG A 1 77 ? -4.312 -7.613 -20.031 1 93.56 77 ARG A O 1
ATOM 618 N N . GLY A 1 78 ? -3.723 -9.227 -18.672 1 95.56 78 GLY A N 1
ATOM 619 C CA . GLY A 1 78 ? -4.852 -10.047 -19.094 1 95.56 78 GLY A CA 1
ATOM 620 C C . GLY A 1 78 ? -5.02 -11.305 -18.266 1 95.56 78 GLY A C 1
ATOM 621 O O . GLY A 1 78 ? -4.289 -11.523 -17.297 1 95.56 78 GLY A O 1
ATOM 622 N N . ARG A 1 79 ? -6.008 -12.164 -18.734 1 96.25 79 ARG A N 1
ATOM 623 C CA . ARG A 1 79 ? -6.363 -13.367 -17.984 1 96.25 79 ARG A CA 1
ATOM 624 C C . ARG A 1 79 ? -5.207 -14.367 -17.969 1 96.25 79 ARG A C 1
ATOM 626 O O . ARG A 1 79 ? -4.996 -15.062 -16.969 1 96.25 79 ARG A O 1
ATOM 633 N N . SER A 1 80 ? -4.504 -14.453 -19.094 1 97.06 80 SER A N 1
ATOM 634 C CA . SER A 1 80 ? -3.359 -15.352 -19.156 1 97.06 80 SER A CA 1
ATOM 635 C C . SER A 1 80 ? -2.322 -14.992 -18.094 1 97.06 80 SER A C 1
ATOM 637 O O . SER A 1 80 ? -1.724 -15.883 -17.484 1 97.06 80 SER A O 1
ATOM 639 N N . ALA A 1 81 ? -2.113 -13.727 -17.859 1 97.62 81 ALA A N 1
ATOM 640 C CA . ALA A 1 81 ? -1.164 -13.281 -16.859 1 97.62 81 ALA A CA 1
ATOM 641 C C . ALA A 1 81 ? -1.649 -13.633 -15.453 1 97.62 81 ALA A C 1
ATOM 643 O O . ALA A 1 81 ? -0.847 -13.969 -14.578 1 97.62 81 ALA A O 1
ATOM 644 N N . VAL A 1 82 ? -2.973 -13.539 -15.211 1 98.19 82 VAL A N 1
ATOM 645 C CA . VAL A 1 82 ? -3.543 -13.961 -13.938 1 98.19 82 VAL A CA 1
ATOM 646 C C . VAL A 1 82 ? -3.256 -15.438 -13.703 1 98.19 82 VAL A C 1
ATOM 648 O O . VAL A 1 82 ? -2.828 -15.836 -12.617 1 98.19 82 VAL A O 1
ATOM 651 N N . HIS A 1 83 ? -3.416 -16.234 -14.734 1 98.12 83 HIS A N 1
ATOM 652 C CA . HIS A 1 83 ? -3.162 -17.672 -14.648 1 98.12 83 HIS A CA 1
ATOM 653 C C . HIS A 1 83 ? -1.682 -17.953 -14.414 1 98.12 83 HIS A C 1
ATOM 655 O O . HIS A 1 83 ? -1.333 -18.891 -13.68 1 98.12 83 HIS A O 1
ATOM 661 N N . GLU A 1 84 ? -0.884 -17.172 -15.062 1 98.44 84 GLU A N 1
ATOM 662 C CA . GLU A 1 84 ? 0.554 -17.344 -14.875 1 98.44 84 GLU A CA 1
ATOM 663 C C . GLU A 1 84 ? 0.954 -17.141 -13.422 1 98.44 84 GLU A C 1
ATOM 665 O O . GLU A 1 84 ? 1.762 -17.891 -12.875 1 98.44 84 GLU A O 1
ATOM 670 N N . VAL A 1 85 ? 0.419 -16.141 -12.789 1 98.75 85 VAL A N 1
ATOM 671 C CA . VAL A 1 85 ? 0.701 -15.867 -11.383 1 98.75 85 VAL A CA 1
ATOM 672 C C . VAL A 1 85 ? 0.219 -17.031 -10.523 1 98.75 85 VAL A C 1
ATOM 674 O O . VAL A 1 85 ? 0.955 -17.516 -9.664 1 98.75 85 VAL A O 1
ATOM 677 N N . ASP A 1 86 ? -0.974 -17.438 -10.812 1 98.69 86 ASP A N 1
ATOM 678 C CA . ASP A 1 86 ? -1.543 -18.547 -10.055 1 98.69 86 ASP A CA 1
ATOM 679 C C . ASP A 1 86 ? -0.687 -19.812 -10.195 1 98.69 86 ASP A C 1
ATOM 681 O O . ASP A 1 86 ? -0.401 -20.484 -9.203 1 98.69 86 ASP A O 1
ATOM 685 N N . THR A 1 87 ? -0.278 -20.094 -11.375 1 98.75 87 THR A N 1
ATOM 686 C CA . THR A 1 87 ? 0.569 -21.25 -11.641 1 98.75 87 THR A CA 1
ATOM 687 C C . THR A 1 87 ? 1.873 -21.156 -10.852 1 98.75 87 THR A C 1
ATOM 689 O O . THR A 1 87 ? 2.312 -22.141 -10.25 1 98.75 87 THR A O 1
ATOM 692 N N . HIS A 1 88 ? 2.479 -20.031 -10.852 1 98.75 88 HIS A N 1
ATOM 693 C CA . HIS A 1 88 ? 3.701 -19.812 -10.094 1 98.75 88 HIS A CA 1
ATOM 694 C C . HIS A 1 88 ? 3.479 -20.078 -8.602 1 98.75 88 HIS A C 1
ATOM 696 O O . HIS A 1 88 ? 4.27 -20.781 -7.969 1 98.75 88 HIS A O 1
ATOM 702 N N . VAL A 1 89 ? 2.41 -19.516 -8.023 1 98.5 89 VAL A N 1
ATOM 703 C CA . VAL A 1 89 ? 2.096 -19.641 -6.605 1 98.5 89 VAL A CA 1
ATOM 704 C C . VAL A 1 89 ? 1.94 -21.109 -6.242 1 98.5 89 VAL A C 1
ATOM 706 O O . VAL A 1 89 ? 2.504 -21.578 -5.246 1 98.5 89 VAL A O 1
ATOM 709 N N . ILE A 1 90 ? 1.245 -21.828 -7.066 1 98.25 90 ILE A N 1
ATOM 710 C CA . ILE A 1 90 ? 1.009 -23.25 -6.832 1 98.25 90 ILE A CA 1
ATOM 711 C C . ILE A 1 90 ? 2.328 -24.016 -6.914 1 98.25 90 ILE A C 1
ATOM 713 O O . ILE A 1 90 ? 2.621 -24.844 -6.059 1 98.25 90 ILE A O 1
ATOM 717 N N . ARG A 1 91 ? 3.094 -23.703 -7.883 1 98.19 91 ARG A N 1
ATOM 718 C CA . ARG A 1 91 ? 4.355 -24.391 -8.125 1 98.19 91 ARG A CA 1
ATOM 719 C C . ARG A 1 91 ? 5.281 -24.297 -6.922 1 98.19 91 ARG A C 1
ATOM 721 O O . ARG A 1 91 ? 5.969 -25.25 -6.578 1 98.19 91 ARG A O 1
ATOM 728 N N . ILE A 1 92 ? 5.293 -23.203 -6.254 1 97.19 92 ILE A N 1
ATOM 729 C CA . ILE A 1 92 ? 6.238 -23 -5.164 1 97.19 92 ILE A CA 1
ATOM 730 C C . ILE A 1 92 ? 5.598 -23.406 -3.84 1 97.19 92 ILE A C 1
ATOM 732 O O . ILE A 1 92 ? 6.156 -23.156 -2.77 1 97.19 92 ILE A O 1
ATOM 736 N N . GLY A 1 93 ? 4.422 -23.891 -3.902 1 96.75 93 GLY A N 1
ATOM 737 C CA . GLY A 1 93 ? 3.758 -24.406 -2.715 1 96.75 93 GLY A CA 1
ATOM 738 C C . GLY A 1 93 ? 3.027 -23.344 -1.93 1 96.75 93 GLY A C 1
ATOM 739 O O . GLY A 1 93 ? 2.826 -23.469 -0.721 1 96.75 93 GLY A O 1
ATOM 740 N N . GLY A 1 94 ? 2.688 -22.281 -2.584 1 96.38 94 GLY A N 1
ATOM 741 C CA . GLY A 1 94 ? 1.966 -21.203 -1.919 1 96.38 94 GLY A CA 1
ATOM 742 C C . GLY A 1 94 ? 0.509 -21.547 -1.658 1 96.38 94 GLY A C 1
ATOM 743 O O . GLY A 1 94 ? 0.005 -22.562 -2.137 1 96.38 94 GLY A O 1
ATOM 744 N N . THR A 1 95 ? -0.127 -20.672 -0.887 1 96.06 95 THR A N 1
ATOM 745 C CA . THR A 1 95 ? -1.526 -20.828 -0.507 1 96.06 95 THR A CA 1
ATOM 746 C C . THR A 1 95 ? -2.426 -19.938 -1.351 1 96.06 95 THR A C 1
ATOM 748 O O . THR A 1 95 ? -2.443 -18.719 -1.165 1 96.06 95 THR A O 1
ATOM 751 N N . VAL A 1 96 ? -3.217 -20.578 -2.203 1 98.12 96 VAL A N 1
ATOM 752 C CA . VAL A 1 96 ? -4.184 -19.859 -3.021 1 98.12 96 VAL A CA 1
ATOM 753 C C . VAL A 1 96 ? -5.488 -19.688 -2.25 1 98.12 96 VAL A C 1
ATOM 755 O O . VAL A 1 96 ? -6.016 -20.641 -1.688 1 98.12 96 VAL A O 1
ATOM 758 N N . ILE A 1 97 ? -5.941 -18.484 -2.176 1 97.81 97 ILE A N 1
ATOM 759 C CA . ILE A 1 97 ? -7.223 -18.172 -1.545 1 97.81 97 ILE A CA 1
ATOM 760 C C . ILE A 1 97 ? -8.352 -18.359 -2.557 1 97.81 97 ILE A C 1
ATOM 762 O O . ILE A 1 97 ? -9.312 -19.094 -2.297 1 97.81 97 ILE A O 1
ATOM 766 N N . TYR A 1 98 ? -8.211 -17.688 -3.658 1 98.19 98 TYR A N 1
ATOM 767 C CA . TYR A 1 98 ? -9.133 -17.812 -4.789 1 98.19 98 TYR A CA 1
ATOM 768 C C . TYR A 1 98 ? -8.367 -18.078 -6.082 1 98.19 98 TYR A C 1
ATOM 770 O O . TYR A 1 98 ? -7.543 -17.266 -6.5 1 98.19 98 TYR A O 1
ATOM 778 N N . PRO A 1 99 ? -8.641 -19.281 -6.684 1 98.44 99 PRO A N 1
ATOM 779 C CA . PRO A 1 99 ? -8.07 -19.469 -8.016 1 98.44 99 PRO A CA 1
ATOM 780 C C . PRO A 1 99 ? -8.609 -18.469 -9.039 1 98.44 99 PRO A C 1
ATOM 782 O O . PRO A 1 99 ? -9.586 -17.766 -8.766 1 98.44 99 PRO A O 1
ATOM 785 N N . PRO A 1 100 ? -7.938 -18.406 -10.172 1 97.88 100 PRO A N 1
ATOM 786 C 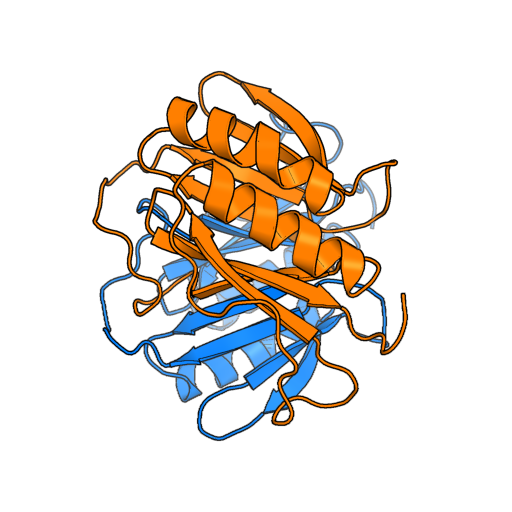CA . PRO A 1 100 ? -8.406 -17.453 -11.188 1 97.88 100 PRO A CA 1
ATOM 787 C C . PRO A 1 100 ? -9.891 -17.609 -11.5 1 97.88 100 PRO A C 1
ATOM 789 O O . PRO A 1 100 ? -10.344 -18.719 -11.828 1 97.88 100 PRO A O 1
ATOM 792 N N . ARG A 1 101 ? -10.516 -16.469 -11.375 1 96.88 101 ARG A N 1
ATOM 793 C CA . ARG A 1 101 ? -11.953 -16.5 -11.625 1 96.88 101 ARG A CA 1
ATOM 794 C C . ARG A 1 101 ? -12.5 -15.102 -11.867 1 96.88 101 ARG A C 1
ATOM 796 O O . ARG A 1 101 ? -11.828 -14.109 -11.586 1 96.88 101 ARG A O 1
ATOM 803 N N . HIS A 1 102 ? -13.641 -15.109 -12.445 1 95.44 102 HIS A N 1
ATOM 804 C CA . HIS A 1 102 ? -14.406 -13.867 -12.555 1 95.44 102 HIS A CA 1
ATOM 805 C C . HIS A 1 102 ? -15.086 -13.523 -11.234 1 95.44 102 HIS A C 1
ATOM 807 O O . HIS A 1 102 ? -15.602 -14.406 -10.555 1 95.44 102 HIS A O 1
ATOM 813 N N . PHE A 1 103 ? -15.039 -12.258 -10.852 1 95.38 103 PHE A N 1
ATOM 814 C CA . PHE A 1 103 ? -15.766 -11.758 -9.688 1 95.38 103 PHE A CA 1
ATOM 815 C C . PHE A 1 103 ? -16.891 -10.82 -10.109 1 95.38 103 PHE A C 1
ATOM 817 O O . PHE A 1 103 ? -16.672 -9.625 -10.289 1 95.38 103 PHE A O 1
ATOM 824 N N . PRO A 1 104 ? -18.062 -11.359 -10.195 1 91.19 104 PRO A N 1
ATOM 825 C CA . PRO A 1 104 ? -19.172 -10.602 -10.781 1 91.19 104 PRO A CA 1
ATOM 826 C C . PRO A 1 104 ? -19.641 -9.453 -9.891 1 91.19 104 PRO A C 1
ATOM 828 O O . PRO A 1 104 ? -20.344 -8.555 -10.352 1 91.19 104 PRO A O 1
ATOM 831 N N . GLN A 1 105 ? -19.328 -9.539 -8.578 1 89.19 105 GLN A N 1
ATOM 832 C CA . GLN A 1 105 ? -19.75 -8.5 -7.652 1 89.19 105 GLN A CA 1
ATOM 833 C C . GLN A 1 105 ? -18.969 -7.207 -7.883 1 89.19 105 GLN A C 1
ATOM 835 O O . GLN A 1 105 ? -19.344 -6.148 -7.375 1 89.19 105 GLN A O 1
ATOM 840 N N . TYR A 1 106 ? -17.875 -7.336 -8.57 1 88.12 106 TYR A N 1
ATOM 841 C CA . TYR A 1 106 ? -17.094 -6.141 -8.898 1 88.12 106 TYR A CA 1
ATOM 842 C C . TYR A 1 106 ? -17.406 -5.668 -10.312 1 88.12 106 TYR A C 1
ATOM 844 O O . TYR A 1 106 ? -17.703 -6.48 -11.195 1 88.12 106 TYR A O 1
ATOM 852 N N . PRO A 1 107 ? -17.406 -4.43 -10.516 1 82.12 107 PRO A N 1
ATOM 853 C CA . PRO A 1 107 ? -17.766 -3.895 -11.836 1 82.12 107 PRO A CA 1
ATOM 854 C C . PRO A 1 107 ? -16.797 -4.344 -12.938 1 82.12 107 PRO A C 1
ATOM 856 O O . PRO A 1 107 ? -15.617 -4.566 -12.672 1 82.12 107 PRO A O 1
ATOM 859 N N . GLY A 1 108 ? -17.359 -4.508 -14.156 1 83.44 108 GLY A N 1
ATOM 860 C CA . GLY A 1 108 ? -16.562 -4.797 -15.336 1 83.44 108 GLY A CA 1
ATOM 861 C C . GLY A 1 108 ? -16.141 -6.254 -15.43 1 83.44 108 GLY A C 1
ATOM 862 O O . GLY A 1 108 ? -16.891 -7.148 -15.039 1 83.44 108 GLY A O 1
ATOM 863 N N . HIS A 1 109 ? -15.023 -6.465 -16.125 1 90 109 HIS A N 1
ATOM 864 C CA . HIS A 1 109 ? -14.461 -7.801 -16.312 1 90 109 HIS A CA 1
ATOM 865 C C . HIS A 1 109 ? -13.375 -8.094 -15.289 1 90 109 HIS A C 1
ATOM 867 O O . HIS A 1 109 ? -12.25 -8.438 -15.648 1 90 109 HIS A O 1
ATOM 873 N N . TYR A 1 110 ? -13.875 -8.039 -14.086 1 95.5 110 TYR A N 1
ATOM 874 C CA . TYR A 1 110 ? -12.969 -8.273 -12.969 1 95.5 110 TYR A CA 1
ATOM 875 C C . TYR A 1 110 ? -12.57 -9.742 -12.883 1 95.5 110 TYR A C 1
ATOM 877 O O . TYR A 1 110 ? -13.383 -10.586 -12.5 1 95.5 110 TYR A O 1
ATOM 885 N N . TYR A 1 111 ? -11.375 -10.094 -13.305 1 97.31 111 TYR A N 1
ATOM 886 C CA . TYR A 1 111 ? -10.812 -11.445 -13.289 1 97.31 111 TYR A CA 1
ATOM 887 C C . TYR A 1 111 ? -9.516 -11.484 -12.484 1 97.31 111 TYR A C 1
ATOM 889 O O . TYR A 1 111 ? -8.57 -10.75 -12.781 1 97.31 111 TYR A O 1
ATOM 897 N N . ALA A 1 112 ? -9.555 -12.383 -11.398 1 98.38 112 ALA A N 1
ATOM 898 C CA . ALA A 1 112 ? -8.422 -12.242 -10.484 1 98.38 112 ALA A CA 1
ATOM 899 C C . ALA A 1 112 ? -8.117 -13.555 -9.781 1 98.38 112 ALA A C 1
ATOM 901 O O . ALA A 1 112 ? -8.93 -14.484 -9.797 1 98.38 112 ALA A O 1
ATOM 902 N N . THR A 1 113 ? -6.957 -13.68 -9.273 1 98.69 113 THR A N 1
ATOM 903 C CA . THR A 1 113 ? -6.555 -14.68 -8.289 1 98.69 113 THR A CA 1
ATOM 904 C C . THR A 1 113 ? -6.039 -14 -7.016 1 98.69 113 THR A C 1
ATOM 906 O O . THR A 1 113 ? -5.48 -12.906 -7.07 1 98.69 113 THR A O 1
ATOM 909 N N . PHE A 1 114 ? -6.305 -14.617 -5.84 1 98.75 114 PHE A N 1
ATOM 910 C CA . PHE A 1 114 ? -5.848 -14.172 -4.531 1 98.75 114 PHE A CA 1
ATOM 911 C C . PHE A 1 114 ? -5.027 -15.25 -3.842 1 98.75 114 PHE A C 1
ATOM 913 O O . PHE A 1 114 ? -5.363 -16.438 -3.914 1 98.75 114 PHE A O 1
ATOM 920 N N . TRP A 1 115 ? -3.98 -14.844 -3.137 1 98.38 115 TRP A N 1
ATOM 921 C CA . TRP A 1 115 ? -3.146 -15.805 -2.418 1 98.38 115 TRP A CA 1
ATOM 922 C C . TRP A 1 115 ? -2.412 -15.133 -1.265 1 98.38 115 TRP A C 1
ATOM 924 O O . TRP A 1 115 ? -2.465 -13.906 -1.116 1 98.38 115 TRP A O 1
ATOM 934 N N . TYR A 1 116 ? -1.854 -15.922 -0.39 1 97 116 TYR A N 1
ATOM 935 C CA . TYR A 1 116 ? -1.007 -15.414 0.683 1 97 116 TYR A CA 1
ATOM 936 C C . TYR A 1 116 ? 0.469 -15.57 0.332 1 97 116 TYR A C 1
ATOM 938 O O . TYR A 1 116 ? 0.877 -16.594 -0.22 1 97 116 TYR A O 1
ATOM 946 N N . ASP A 1 117 ? 1.212 -14.531 0.629 1 96.75 117 ASP A N 1
ATOM 947 C CA . ASP A 1 117 ? 2.656 -14.742 0.599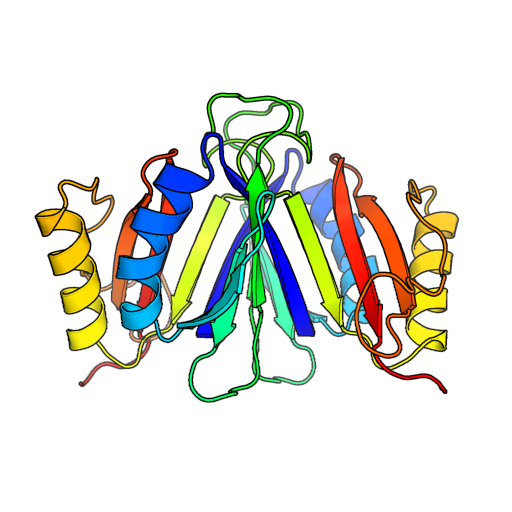 1 96.75 117 ASP A CA 1
ATOM 948 C C . ASP A 1 117 ? 3.109 -15.602 1.773 1 96.75 117 ASP A C 1
ATOM 950 O O . ASP A 1 117 ? 2.289 -16.047 2.578 1 96.75 117 ASP A O 1
ATOM 954 N N . PRO A 1 118 ? 4.402 -15.859 1.958 1 94.5 118 PRO A N 1
ATOM 955 C CA . PRO A 1 118 ? 4.875 -16.766 3.008 1 94.5 118 PRO A CA 1
ATOM 956 C C . PRO A 1 118 ? 4.586 -16.25 4.414 1 94.5 118 PRO A C 1
ATOM 958 O O . PRO A 1 118 ? 4.672 -17 5.387 1 94.5 118 PRO A O 1
ATOM 961 N N . PHE A 1 119 ? 4.254 -15 4.566 1 93.19 119 PHE A N 1
ATOM 962 C CA . PHE A 1 119 ? 4.074 -14.383 5.875 1 93.19 119 PHE A CA 1
ATOM 963 C C . PHE A 1 119 ? 2.6 -14.109 6.145 1 93.19 119 PHE A C 1
ATOM 965 O O . PHE A 1 119 ? 2.252 -13.5 7.16 1 93.19 119 PHE A O 1
ATOM 972 N N . GLY A 1 120 ? 1.819 -14.477 5.191 1 93 120 GLY A N 1
ATOM 973 C CA . GLY A 1 120 ? 0.386 -14.32 5.383 1 93 120 GLY A CA 1
ATOM 974 C C . GLY A 1 120 ? -0.162 -13.047 4.77 1 93 120 GLY A C 1
ATOM 975 O O . GLY A 1 120 ? -1.351 -12.75 4.906 1 93 120 GLY A O 1
ATOM 976 N N . ILE A 1 121 ? 0.633 -12.281 4.141 1 95.31 121 ILE A N 1
ATOM 977 C CA . ILE A 1 121 ? 0.157 -11.086 3.455 1 95.31 121 ILE A CA 1
ATOM 978 C C . ILE A 1 121 ? -0.679 -11.484 2.242 1 95.31 121 ILE A C 1
ATOM 980 O O . ILE A 1 121 ? -0.25 -12.305 1.428 1 95.31 121 ILE A O 1
ATOM 984 N N . LYS A 1 122 ? -1.84 -10.898 2.182 1 97.56 122 LYS A N 1
ATOM 985 C CA . LYS A 1 122 ? -2.766 -11.211 1.098 1 97.56 122 LYS A CA 1
ATOM 986 C C . LYS A 1 122 ? -2.432 -10.414 -0.16 1 97.56 122 LYS A C 1
ATOM 988 O O . LYS A 1 122 ? -2.297 -9.195 -0.106 1 97.56 122 LYS A O 1
ATOM 993 N N . LEU A 1 123 ? -2.301 -11.156 -1.273 1 98.69 123 LEU A N 1
ATOM 994 C CA . LEU A 1 123 ? -1.962 -10.562 -2.561 1 98.69 123 LEU A CA 1
ATOM 995 C C . LEU A 1 123 ? -3.004 -10.914 -3.615 1 98.69 123 LEU A C 1
ATOM 997 O O . LEU A 1 123 ? -3.723 -11.906 -3.475 1 98.69 123 LEU A O 1
ATOM 1001 N N . GLU A 1 124 ? -3.068 -10.062 -4.562 1 98.88 124 GLU A N 1
ATOM 1002 C CA . GLU A 1 124 ? -4.027 -10.211 -5.652 1 98.88 124 GLU A CA 1
ATOM 1003 C C . GLU A 1 124 ? -3.4 -9.852 -6.996 1 98.88 124 GLU A C 1
ATOM 1005 O O . GLU A 1 124 ? -2.668 -8.867 -7.102 1 98.88 124 GLU A O 1
ATOM 1010 N N . ALA A 1 125 ? -3.564 -10.68 -8.008 1 98.75 125 ALA A N 1
ATOM 1011 C CA . ALA A 1 125 ? -3.363 -10.32 -9.406 1 98.75 125 ALA A CA 1
ATOM 1012 C C . ALA A 1 125 ? -4.695 -10.219 -10.148 1 98.75 125 ALA A C 1
ATOM 1014 O O . ALA A 1 125 ? -5.508 -11.141 -10.109 1 98.75 125 ALA A O 1
ATOM 1015 N N . VAL A 1 126 ? -4.887 -9.086 -10.836 1 98.25 126 VAL A N 1
ATOM 1016 C CA . VAL A 1 126 ? -6.215 -8.836 -11.383 1 98.25 126 VAL A CA 1
ATOM 1017 C C . VAL A 1 126 ? -6.086 -8.211 -12.773 1 98.25 126 VAL A C 1
ATOM 1019 O O . VAL A 1 126 ? -5.156 -7.449 -13.039 1 98.25 126 VAL A O 1
ATOM 1022 N N . CYS A 1 127 ? -6.996 -8.523 -13.664 1 96.62 127 CYS A N 1
ATOM 1023 C CA . CYS A 1 127 ? -7.16 -7.836 -14.938 1 96.62 127 CYS A CA 1
ATOM 1024 C C . CYS A 1 127 ? -8.609 -7.422 -15.156 1 96.62 127 CYS A C 1
ATOM 1026 O O . CYS A 1 127 ? -9.523 -8.055 -14.617 1 96.62 127 CYS A O 1
ATOM 1028 N N . HIS A 1 128 ? -8.758 -6.402 -15.867 1 91.75 128 HIS A N 1
ATOM 1029 C CA . HIS A 1 128 ? -10.086 -5.859 -16.141 1 91.75 128 HIS A CA 1
ATOM 1030 C C . HIS A 1 128 ? -10.461 -6.035 -17.594 1 91.75 128 HIS A C 1
ATOM 1032 O O . HIS A 1 128 ? -11.375 -5.371 -18.094 1 91.75 128 HIS A O 1
ATOM 1038 N N . HIS A 1 129 ? -9.703 -6.895 -18.219 1 83.5 129 HIS A N 1
ATOM 1039 C CA . HIS A 1 129 ? -9.977 -7.168 -19.625 1 83.5 129 HIS A CA 1
ATOM 1040 C C . HIS A 1 129 ? -10.57 -8.555 -19.812 1 83.5 129 HIS A C 1
ATOM 1042 O O . HIS A 1 129 ? -10.273 -9.477 -19.047 1 83.5 129 HIS A O 1
ATOM 1048 N N . ASP A 1 130 ? -11.422 -8.664 -20.766 1 73.31 130 ASP A N 1
ATOM 1049 C CA . ASP A 1 130 ? -12.094 -9.93 -21.062 1 73.31 130 ASP A CA 1
ATOM 1050 C C . ASP A 1 130 ? -11.266 -10.781 -22.016 1 73.31 130 ASP A C 1
ATOM 1052 O O . ASP A 1 130 ? -11.578 -11.953 -22.234 1 73.31 130 ASP A O 1
ATOM 1056 N N . ARG A 1 131 ? -10.539 -10.219 -22.672 1 70.31 131 ARG A N 1
ATOM 1057 C CA . ARG A 1 131 ? -9.75 -10.977 -23.641 1 70.31 131 ARG A CA 1
ATOM 1058 C C . ARG A 1 131 ? -8.258 -10.742 -23.438 1 70.31 131 ARG A C 1
ATOM 1060 O O . ARG A 1 131 ? -7.855 -9.711 -22.891 1 70.31 131 ARG A O 1
ATOM 1067 N N . ASP A 1 132 ? -7.465 -11.906 -23.641 1 72 132 ASP A N 1
ATOM 1068 C CA . ASP A 1 132 ? -6.016 -11.742 -23.656 1 72 132 ASP A CA 1
ATOM 1069 C C . ASP A 1 132 ? -5.57 -10.922 -24.859 1 72 132 ASP A C 1
ATOM 1071 O O . ASP A 1 132 ? -6.207 -10.969 -25.922 1 72 132 ASP A O 1
ATOM 1075 N N . MET B 1 1 ? 1.333 -2.674 -12.664 1 95.75 1 MET B N 1
ATOM 1076 C CA . MET B 1 1 ? 1.312 -1.625 -11.656 1 95.75 1 MET B CA 1
ATOM 1077 C C . MET B 1 1 ? 0.524 -2.07 -10.422 1 95.75 1 MET B C 1
ATOM 1079 O O . MET B 1 1 ? -0.297 -2.984 -10.508 1 95.75 1 MET B O 1
ATOM 1083 N N . LEU B 1 2 ? 0.82 -1.497 -9.266 1 98.25 2 LEU B N 1
ATOM 1084 C CA . LEU B 1 2 ? -0.049 -1.681 -8.109 1 98.25 2 LEU B CA 1
ATOM 1085 C C . LEU B 1 2 ? -1.381 -0.966 -8.312 1 98.25 2 LEU B C 1
ATOM 1087 O O . LEU B 1 2 ? -1.442 0.265 -8.273 1 98.25 2 LEU B O 1
ATOM 1091 N N . GLY B 1 3 ? -2.398 -1.735 -8.555 1 97.62 3 GLY B N 1
ATOM 1092 C CA . GLY B 1 3 ? -3.697 -1.168 -8.875 1 97.62 3 GLY B CA 1
ATOM 1093 C C . GLY B 1 3 ? -4.426 -0.615 -7.668 1 97.62 3 GLY B C 1
ATOM 1094 O O . GLY B 1 3 ? -5.008 0.47 -7.73 1 97.62 3 GLY B O 1
ATOM 1095 N N . HIS B 1 4 ? -4.508 -1.419 -6.645 1 98.06 4 HIS B N 1
ATOM 1096 C CA . HIS B 1 4 ? -5.129 -0.948 -5.414 1 98.06 4 HIS B CA 1
ATOM 1097 C C . HIS B 1 4 ? -4.582 -1.69 -4.199 1 98.06 4 HIS B C 1
ATOM 1099 O O . HIS B 1 4 ? -3.928 -2.727 -4.344 1 98.06 4 HIS B O 1
ATOM 1105 N N . LEU B 1 5 ? -4.738 -1.095 -3.057 1 98.19 5 LEU B N 1
ATOM 1106 C CA . LEU B 1 5 ? -4.477 -1.781 -1.797 1 98.19 5 LEU B CA 1
ATOM 1107 C C . LEU B 1 5 ? -5.625 -1.57 -0.814 1 98.19 5 LEU B C 1
ATOM 1109 O O . LEU B 1 5 ? -6.391 -0.61 -0.941 1 98.19 5 LEU B O 1
ATOM 1113 N N . GLY B 1 6 ? -5.734 -2.512 0.041 1 98.12 6 GLY B N 1
ATOM 1114 C CA . GLY B 1 6 ? -6.695 -2.441 1.131 1 98.12 6 GLY B CA 1
ATOM 1115 C C . GLY B 1 6 ? -6.047 -2.201 2.482 1 98.12 6 GLY B C 1
ATOM 1116 O O . GLY B 1 6 ? -4.988 -2.758 2.777 1 98.12 6 GLY B O 1
ATOM 1117 N N . ILE B 1 7 ? -6.707 -1.4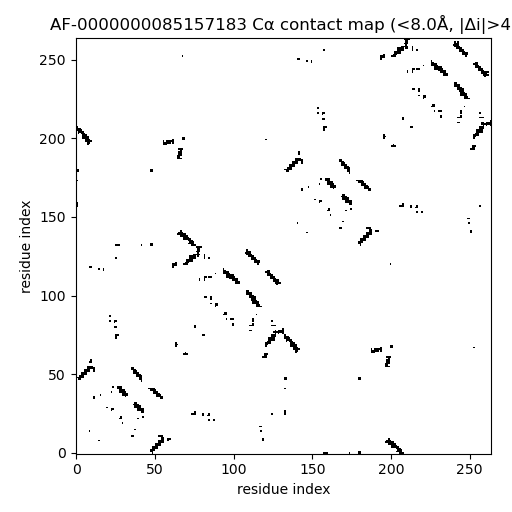04 3.266 1 97.12 7 ILE B N 1
ATOM 1118 C CA . ILE B 1 7 ? -6.27 -1.104 4.625 1 97.12 7 ILE B CA 1
ATOM 1119 C C . ILE B 1 7 ? -7.418 -1.348 5.602 1 97.12 7 ILE B C 1
ATOM 1121 O O . ILE B 1 7 ? -8.523 -0.828 5.414 1 97.12 7 ILE B O 1
ATOM 1125 N N . ASN B 1 8 ? -7.117 -2.127 6.609 1 96.44 8 ASN B N 1
ATOM 1126 C CA . ASN B 1 8 ? -8.086 -2.309 7.688 1 96.44 8 ASN B CA 1
ATOM 1127 C C . ASN B 1 8 ? -7.934 -1.231 8.758 1 96.44 8 ASN B C 1
ATOM 1129 O O . ASN B 1 8 ? -6.816 -0.881 9.141 1 96.44 8 ASN B O 1
ATOM 1133 N N . VAL B 1 9 ? -9.039 -0.76 9.219 1 95.62 9 VAL B N 1
ATOM 1134 C CA . VAL B 1 9 ? -9.047 0.205 10.312 1 95.62 9 VAL B CA 1
ATOM 1135 C C . VAL B 1 9 ? -10.023 -0.251 11.391 1 95.62 9 VAL B C 1
ATOM 1137 O O . VAL B 1 9 ? -11 -0.943 11.102 1 95.62 9 VAL B O 1
ATOM 1140 N N . PRO B 1 10 ? -9.789 0.117 12.664 1 93.69 10 PRO B N 1
ATOM 1141 C CA . PRO B 1 10 ? -10.664 -0.343 13.75 1 93.69 10 PRO B CA 1
ATOM 1142 C C . PRO B 1 10 ? -12.047 0.299 13.703 1 93.69 10 PRO B C 1
ATOM 1144 O O . PRO B 1 10 ? -13.016 -0.282 14.195 1 93.69 10 PRO B O 1
ATOM 1147 N N . ASP B 1 11 ? -12.195 1.517 13.188 1 94.44 11 ASP B N 1
ATOM 1148 C CA . ASP B 1 11 ? -13.445 2.277 13.125 1 94.44 11 ASP B CA 1
ATOM 1149 C C . ASP B 1 11 ? -13.57 3.018 11.797 1 94.44 11 ASP B C 1
ATOM 1151 O O . ASP B 1 11 ? -12.883 4.016 11.57 1 94.44 11 ASP B O 1
ATOM 1155 N N . LEU B 1 12 ? -14.469 2.557 10.953 1 96.06 12 LEU B N 1
ATOM 1156 C CA . LEU B 1 12 ? -14.594 3.072 9.594 1 96.06 12 LEU B CA 1
ATOM 1157 C C . LEU B 1 12 ? -15.047 4.527 9.602 1 96.06 12 LEU B C 1
ATOM 1159 O O . LEU B 1 12 ? -14.578 5.336 8.797 1 96.06 12 LEU B O 1
ATOM 1163 N N . SER B 1 13 ? -15.945 4.773 10.477 1 96.94 13 SER B N 1
ATOM 1164 C CA . SER B 1 13 ? -16.484 6.129 10.539 1 96.94 13 SER B CA 1
ATOM 1165 C C . SER B 1 13 ? -15.398 7.137 10.914 1 96.94 13 SER B C 1
ATOM 1167 O O . SER B 1 13 ? -15.297 8.203 10.305 1 96.94 13 SER B O 1
ATOM 1169 N N . VAL B 1 14 ? -14.633 6.828 11.922 1 96.56 14 VAL B N 1
ATOM 1170 C CA . VAL B 1 14 ? -13.523 7.684 12.344 1 96.56 14 VAL B CA 1
ATOM 1171 C C . VAL B 1 14 ? -12.508 7.809 11.219 1 96.56 14 VAL B C 1
ATOM 1173 O O . VAL B 1 14 ? -12.031 8.906 10.922 1 96.56 14 VAL B O 1
ATOM 1176 N N . ALA B 1 15 ? -12.234 6.695 10.586 1 97.06 15 ALA B N 1
ATOM 1177 C CA . ALA B 1 15 ? -11.266 6.688 9.484 1 97.06 15 ALA B CA 1
ATOM 1178 C C . ALA B 1 15 ? -11.75 7.555 8.328 1 97.06 15 ALA B C 1
ATOM 1180 O O . ALA B 1 15 ? -10.984 8.352 7.777 1 97.06 15 ALA B O 1
ATOM 1181 N N . LYS B 1 16 ? -12.961 7.363 7.98 1 98.12 16 LYS B N 1
ATOM 1182 C CA . LYS B 1 16 ? -13.484 8.117 6.844 1 98.12 16 LYS B CA 1
ATOM 1183 C C . LYS B 1 16 ? -13.414 9.617 7.102 1 98.12 16 LYS B C 1
ATOM 1185 O O . LYS B 1 16 ? -13.039 10.391 6.215 1 98.12 16 LYS B O 1
ATOM 1190 N N . ARG B 1 17 ? -13.82 10.055 8.266 1 98.06 17 ARG B N 1
ATOM 1191 C CA . ARG B 1 17 ? -13.75 11.469 8.617 1 98.06 17 ARG B CA 1
ATOM 1192 C C . ARG B 1 17 ? -12.32 11.984 8.508 1 98.06 17 ARG B C 1
ATOM 1194 O O . ARG B 1 17 ? -12.086 13.07 7.973 1 98.06 17 ARG B O 1
ATOM 1201 N N . TYR B 1 18 ? -11.398 11.234 9.016 1 98.5 18 TYR B N 1
ATOM 1202 C CA . TYR B 1 18 ? -9.984 11.609 8.992 1 98.5 18 TYR B CA 1
ATOM 1203 C C . TYR B 1 18 ? -9.477 11.711 7.562 1 98.5 18 TYR B C 1
ATOM 1205 O O . TYR B 1 18 ? -8.898 12.727 7.176 1 98.5 18 TYR B O 1
ATOM 1213 N N . TYR B 1 19 ? -9.688 10.688 6.77 1 98.69 19 TYR B N 1
ATOM 1214 C CA . TYR B 1 19 ? -9.086 10.602 5.445 1 98.69 19 TYR B CA 1
ATOM 1215 C C . TYR B 1 19 ? -9.828 11.492 4.449 1 98.69 19 TYR B C 1
ATOM 1217 O O . TYR B 1 19 ? -9.234 12 3.498 1 98.69 19 TYR B O 1
ATOM 1225 N N . ASP B 1 20 ? -11.117 11.742 4.656 1 98.56 20 ASP B N 1
ATOM 1226 C CA . ASP B 1 20 ? -11.836 12.695 3.816 1 98.56 20 ASP B CA 1
ATOM 1227 C C . ASP B 1 20 ? -11.156 14.062 3.834 1 98.56 20 ASP B C 1
ATOM 1229 O O . ASP B 1 20 ? -11.141 14.766 2.822 1 98.56 20 ASP B O 1
ATOM 1233 N N . ALA B 1 21 ? -10.68 14.43 4.965 1 98.56 21 ALA B N 1
ATOM 1234 C CA . ALA B 1 21 ? -10.031 15.727 5.121 1 98.56 21 ALA B CA 1
ATOM 1235 C C . ALA B 1 21 ? -8.609 15.695 4.582 1 98.56 21 ALA B C 1
ATOM 1237 O O . ALA B 1 21 ? -8.117 16.703 4.062 1 98.56 21 ALA B O 1
ATOM 1238 N N . LEU B 1 22 ? -7.914 14.609 4.68 1 98.69 22 LEU B N 1
ATOM 1239 C CA . LEU B 1 22 ? -6.5 14.492 4.355 1 98.69 22 LEU B CA 1
ATOM 1240 C C . LEU B 1 22 ? -6.301 14.273 2.859 1 98.69 22 LEU B C 1
ATOM 1242 O O . LEU B 1 22 ? -5.395 14.852 2.258 1 98.69 22 LEU B O 1
ATOM 1246 N N . MET B 1 23 ? -7.129 13.445 2.23 1 98.69 23 MET B N 1
ATOM 1247 C CA . MET B 1 23 ? -6.859 12.859 0.92 1 98.69 23 MET B CA 1
ATOM 1248 C C . MET B 1 23 ? -6.789 13.938 -0.154 1 98.69 23 MET B C 1
ATOM 1250 O O . MET B 1 23 ? -5.945 13.867 -1.052 1 98.69 23 MET B O 1
ATOM 1254 N N . PRO B 1 24 ? -7.648 15.008 -0.086 1 98.44 24 PRO B N 1
ATOM 1255 C CA . PRO B 1 24 ? -7.492 16.062 -1.083 1 98.44 24 PRO B CA 1
ATOM 1256 C C . PRO B 1 24 ? -6.125 16.75 -1.013 1 98.44 24 PRO B C 1
ATOM 1258 O O . PRO B 1 24 ? -5.59 17.172 -2.039 1 98.44 24 PRO B O 1
ATOM 1261 N N . LEU B 1 25 ? -5.531 16.828 0.138 1 98.56 25 LEU B N 1
ATOM 1262 C CA . LEU B 1 25 ? -4.242 17.484 0.322 1 98.56 25 LEU B CA 1
ATOM 1263 C C . LEU B 1 25 ? -3.125 16.688 -0.341 1 98.56 25 LEU B C 1
ATOM 1265 O O . LEU B 1 25 ? -2.066 17.234 -0.654 1 98.56 25 LEU B O 1
ATOM 1269 N N . VAL B 1 26 ? -3.434 15.406 -0.516 1 98.5 26 VAL B N 1
ATOM 1270 C CA . VAL B 1 26 ? -2.383 14.57 -1.09 1 98.5 26 VAL B CA 1
ATOM 1271 C C . VAL B 1 26 ? -2.805 14.086 -2.477 1 98.5 26 VAL B C 1
ATOM 1273 O O . VAL B 1 26 ? -2.279 13.094 -2.982 1 98.5 26 VAL B O 1
ATOM 1276 N N . GLY B 1 27 ? -3.785 14.695 -3.09 1 98 27 GLY B N 1
ATOM 1277 C CA . GLY B 1 27 ? -4.094 14.516 -4.5 1 98 27 GLY B CA 1
ATOM 1278 C C . GLY B 1 27 ? -5.059 13.375 -4.758 1 98 27 GLY B C 1
ATOM 1279 O O . GLY B 1 27 ? -5.039 12.766 -5.828 1 98 27 GLY B O 1
ATOM 1280 N N . PHE B 1 28 ? -5.871 13.008 -3.773 1 98.62 28 PHE B N 1
ATOM 1281 C CA . PHE B 1 28 ? -6.855 11.945 -3.939 1 98.62 28 PHE B CA 1
ATOM 1282 C C . PHE B 1 28 ? -8.273 12.492 -3.793 1 98.62 28 PHE B C 1
ATOM 1284 O O . PHE B 1 28 ? -8.469 13.578 -3.24 1 98.62 28 PHE B O 1
ATOM 1291 N N . GLU B 1 29 ? -9.195 11.758 -4.371 1 98.56 29 GLU B N 1
ATOM 1292 C CA . GLU B 1 29 ? -10.609 12.07 -4.223 1 98.56 29 GLU B CA 1
ATOM 1293 C C . GLU B 1 29 ? -11.43 10.812 -3.934 1 98.56 29 GLU B C 1
ATOM 1295 O O . GLU B 1 29 ? -10.984 9.695 -4.219 1 98.56 29 GLU B O 1
ATOM 1300 N N . PRO B 1 30 ? -12.625 10.961 -3.316 1 98.06 30 PRO B N 1
ATOM 1301 C CA . PRO B 1 30 ? -13.453 9.789 -3.033 1 98.06 30 PRO B CA 1
ATOM 1302 C C . PRO B 1 30 ? -13.82 9.008 -4.293 1 98.06 30 PRO B C 1
ATOM 1304 O O . PRO B 1 30 ? -14.094 9.609 -5.336 1 98.06 30 PRO B O 1
ATOM 1307 N N . PHE B 1 31 ? -13.828 7.742 -4.211 1 96.88 31 PHE B N 1
ATOM 1308 C CA . PHE B 1 31 ? -14.195 6.867 -5.32 1 96.88 31 PHE B CA 1
ATOM 1309 C C . PHE B 1 31 ? -15.5 6.137 -5.031 1 96.88 31 PHE B C 1
ATOM 1311 O O . PHE B 1 31 ? -16.453 6.23 -5.805 1 96.88 31 PHE B O 1
ATOM 1318 N N . PHE B 1 32 ? -15.461 5.41 -3.902 1 92.12 32 PHE B N 1
ATOM 1319 C CA . PHE B 1 32 ? -16.562 4.539 -3.52 1 92.12 32 PHE B CA 1
ATOM 1320 C C . PHE B 1 32 ? -16.75 4.543 -2.006 1 92.12 32 PHE B C 1
ATOM 1322 O O . PHE B 1 32 ? -15.781 4.59 -1.254 1 92.12 32 PHE B O 1
ATOM 1329 N N . ALA B 1 33 ? -18.094 4.598 -1.586 1 95.31 33 ALA B N 1
ATOM 1330 C CA . ALA B 1 33 ? -18.391 4.457 -0.162 1 95.31 33 ALA B CA 1
ATOM 1331 C C . ALA B 1 33 ? -19.625 3.588 0.061 1 95.31 33 ALA B C 1
ATOM 1333 O O . ALA B 1 33 ? -20.609 3.715 -0.659 1 95.31 33 ALA B O 1
ATOM 1334 N N . ALA B 1 34 ? -19.438 2.688 0.902 1 94.75 34 ALA B N 1
ATOM 1335 C CA . ALA B 1 34 ? -20.5 1.831 1.403 1 94.75 34 ALA B CA 1
ATOM 1336 C C . ALA B 1 34 ? -20.422 1.675 2.918 1 94.75 34 ALA B C 1
ATOM 1338 O O . ALA B 1 34 ? -19.594 2.324 3.57 1 94.75 34 ALA B O 1
ATOM 1339 N N . ASP B 1 35 ? -21.344 0.895 3.477 1 93.69 35 ASP B N 1
ATOM 1340 C CA . ASP B 1 35 ? -21.391 0.735 4.926 1 93.69 35 ASP B CA 1
ATOM 1341 C C . ASP B 1 35 ? -20.141 0.036 5.445 1 93.69 35 ASP B C 1
ATOM 1343 O O . ASP B 1 35 ? -19.688 0.304 6.562 1 93.69 35 ASP B O 1
ATOM 1347 N N . ASP B 1 36 ? -19.609 -0.812 4.609 1 95.56 36 ASP B N 1
ATOM 1348 C CA . ASP B 1 36 ? -18.516 -1.652 5.113 1 95.56 36 ASP B CA 1
ATOM 1349 C C . ASP B 1 36 ? -17.219 -1.361 4.383 1 95.56 36 ASP B C 1
ATOM 1351 O O . ASP B 1 36 ? -16.266 -2.137 4.473 1 95.56 36 ASP B O 1
ATOM 1355 N N . GLU B 1 37 ? -17.203 -0.253 3.676 1 97.25 37 GLU B N 1
ATOM 1356 C CA . GLU B 1 37 ? -15.969 0.107 2.984 1 97.25 37 GLU B CA 1
ATOM 1357 C C . GLU B 1 37 ? -16.047 1.52 2.412 1 97.25 37 GLU B C 1
ATOM 1359 O O . GLU B 1 37 ? -17.141 2.051 2.205 1 97.25 37 GLU B O 1
ATOM 1364 N N . PHE B 1 38 ? -14.969 2.182 2.221 1 98.31 38 PHE B N 1
ATOM 1365 C CA . PHE B 1 38 ? -14.828 3.389 1.416 1 98.31 38 PHE B CA 1
ATOM 1366 C C . PHE B 1 38 ? -13.477 3.416 0.714 1 98.31 38 PHE B C 1
ATOM 1368 O O . PHE B 1 38 ? -12.594 2.605 1.017 1 98.31 38 PHE B O 1
ATOM 1375 N N . SER B 1 39 ? -13.375 4.289 -0.282 1 98.56 39 SER B N 1
ATOM 1376 C CA . SER B 1 39 ? -12.148 4.25 -1.075 1 98.56 39 SER B CA 1
ATOM 1377 C C . SER B 1 39 ? -11.852 5.609 -1.7 1 98.56 39 SER B C 1
ATOM 1379 O O . SER B 1 39 ? -12.711 6.492 -1.709 1 98.56 39 SER B O 1
ATOM 1381 N N . TYR B 1 40 ? -10.625 5.742 -2.074 1 98.69 40 TYR B N 1
ATOM 1382 C CA . TYR B 1 40 ? -10.133 6.938 -2.754 1 98.69 40 TYR B CA 1
ATOM 1383 C C . TYR B 1 40 ? -9.375 6.57 -4.023 1 98.69 40 TYR B C 1
ATOM 1385 O O . TYR B 1 40 ? -8.781 5.492 -4.109 1 98.69 40 TYR B O 1
ATOM 1393 N N . ARG B 1 41 ? -9.414 7.461 -4.965 1 98.25 41 ARG B N 1
ATOM 1394 C CA . ARG B 1 41 ? -8.641 7.352 -6.199 1 98.25 41 ARG B CA 1
ATOM 1395 C C . ARG B 1 41 ? -7.832 8.617 -6.453 1 98.25 41 ARG B C 1
ATOM 1397 O O . ARG B 1 41 ? -8.133 9.672 -5.887 1 98.25 41 ARG B O 1
ATOM 1404 N N . PRO B 1 42 ? -6.723 8.461 -7.285 1 97.81 42 PRO B N 1
ATOM 1405 C CA . PRO B 1 42 ? -6.031 9.695 -7.668 1 97.81 42 PRO B CA 1
ATOM 1406 C C . PRO B 1 42 ? -6.973 10.727 -8.297 1 97.81 42 PRO B C 1
ATOM 1408 O O . PRO B 1 42 ? -7.805 10.375 -9.133 1 97.81 42 PRO B O 1
ATOM 1411 N N . ALA B 1 43 ? -6.898 11.938 -7.852 1 97.62 43 ALA B N 1
ATOM 1412 C CA . ALA B 1 43 ? -7.801 13 -8.281 1 97.62 43 ALA B CA 1
ATOM 1413 C C . ALA B 1 43 ? -7.656 13.273 -9.773 1 97.62 43 ALA B C 1
ATOM 1415 O O . ALA B 1 43 ? -6.566 13.133 -10.336 1 97.62 43 ALA B O 1
ATOM 1416 N N . GLY B 1 44 ? -8.758 13.664 -10.398 1 95.62 44 GLY B N 1
ATOM 1417 C CA . GLY B 1 44 ? -8.75 14.047 -11.797 1 95.62 44 GLY B CA 1
ATOM 1418 C C . GLY B 1 44 ? -8.664 12.859 -12.742 1 95.62 44 GLY B C 1
ATOM 1419 O O . GLY B 1 44 ? -8.156 12.977 -13.859 1 95.62 44 GLY B O 1
ATOM 1420 N N . ASN B 1 45 ? -8.945 11.734 -12.281 1 90.81 45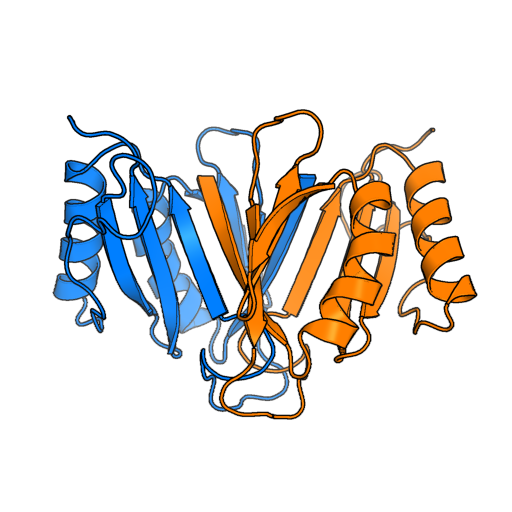 ASN B N 1
ATOM 1421 C CA . ASN B 1 45 ? -8.93 10.5 -13.047 1 90.81 45 ASN B CA 1
ATOM 1422 C C . ASN B 1 45 ? -7.52 10.148 -13.516 1 90.81 45 ASN B C 1
ATOM 1424 O O . ASN B 1 45 ? -7.34 9.594 -14.602 1 90.81 45 ASN B O 1
ATOM 1428 N N . LYS B 1 46 ? -6.594 10.594 -12.781 1 93.5 46 LYS B N 1
ATOM 1429 C CA . LYS B 1 46 ? -5.219 10.219 -13.086 1 93.5 46 LYS B CA 1
ATOM 1430 C C . LYS B 1 46 ? -4.973 8.742 -12.805 1 93.5 46 LYS B C 1
ATOM 1432 O O . LYS B 1 46 ? -5.598 8.156 -11.922 1 93.5 46 LYS B O 1
ATOM 1437 N N . PRO B 1 47 ? -4.125 8.164 -13.594 1 93.06 47 PRO B N 1
ATOM 1438 C CA . PRO B 1 47 ? -3.748 6.785 -13.266 1 93.06 47 PRO B CA 1
ATOM 1439 C C . PRO B 1 47 ? -3.021 6.668 -11.93 1 93.06 47 PRO B C 1
ATOM 1441 O O . PRO B 1 47 ? -2.322 7.598 -11.523 1 93.06 47 PRO B O 1
ATOM 1444 N N . GLY B 1 48 ? -3.254 5.578 -11.289 1 95.94 48 GLY B N 1
ATOM 1445 C CA . GLY B 1 48 ? -2.547 5.332 -10.047 1 95.94 48 GLY B CA 1
ATOM 1446 C C . GLY B 1 48 ? -3.215 4.285 -9.18 1 95.94 48 GLY B C 1
ATOM 1447 O O . GLY B 1 48 ? -4.117 3.58 -9.633 1 95.94 48 GLY B O 1
ATOM 1448 N N . THR B 1 49 ? -2.711 4.133 -7.996 1 98.25 49 THR B N 1
ATOM 1449 C CA . THR B 1 49 ? -3.158 3.123 -7.043 1 98.25 49 THR B CA 1
ATOM 1450 C C . THR B 1 49 ? -4.367 3.621 -6.258 1 98.25 49 THR B C 1
ATOM 1452 O O . THR B 1 49 ? -4.348 4.727 -5.715 1 98.25 49 THR B O 1
ATOM 1455 N N . TYR B 1 50 ? -5.402 2.818 -6.23 1 98.06 50 TYR B N 1
ATOM 1456 C CA . TYR B 1 50 ? -6.57 3.121 -5.414 1 98.06 50 TYR B CA 1
ATOM 1457 C C . TYR B 1 50 ? -6.387 2.619 -3.988 1 98.06 50 TYR B C 1
ATOM 1459 O O . TYR B 1 50 ? -5.699 1.622 -3.758 1 98.06 50 TYR B O 1
ATOM 1467 N N . LEU B 1 51 ? -6.98 3.348 -3.061 1 98.69 51 LEU B N 1
ATOM 1468 C CA . LEU B 1 51 ? -6.922 2.975 -1.652 1 98.69 51 LEU B CA 1
ATOM 1469 C C . LEU B 1 51 ? -8.305 2.588 -1.136 1 98.69 51 LEU B C 1
ATOM 1471 O O . LEU B 1 51 ? -9.25 3.373 -1.232 1 98.69 51 LEU B O 1
ATOM 1475 N N . PHE B 1 52 ? -8.383 1.404 -0.643 1 98.56 52 PHE B N 1
ATOM 1476 C CA . PHE B 1 52 ? -9.625 0.913 -0.055 1 98.56 52 PHE B CA 1
ATOM 1477 C C . PHE B 1 52 ? -9.469 0.715 1.448 1 98.56 52 PHE B C 1
ATOM 1479 O O . PHE B 1 52 ? -8.438 0.226 1.913 1 98.56 52 PHE B O 1
ATOM 1486 N N . PHE B 1 53 ? -10.484 1.101 2.172 1 98.38 53 PHE B N 1
ATOM 1487 C CA . PHE B 1 53 ? -10.5 0.952 3.623 1 98.38 53 PHE B CA 1
ATOM 1488 C C . PHE B 1 53 ? -11.633 0.036 4.062 1 98.38 53 PHE B C 1
ATOM 1490 O O . PHE B 1 53 ? -12.766 0.172 3.59 1 98.38 53 PHE B O 1
ATOM 1497 N N . TYR B 1 54 ? -11.297 -0.88 4.922 1 96.88 54 TYR B N 1
ATOM 1498 C CA . TYR B 1 54 ? -12.227 -1.872 5.453 1 96.88 54 TYR B CA 1
ATOM 1499 C C . TYR B 1 54 ? -12.18 -1.899 6.977 1 96.88 54 TYR B C 1
ATOM 1501 O O . TYR B 1 54 ? -11.203 -1.458 7.586 1 96.88 54 TYR B O 1
ATOM 1509 N N . PRO B 1 55 ? -13.305 -2.398 7.555 1 95.19 55 PRO B N 1
ATOM 1510 C CA . PRO B 1 55 ? -13.227 -2.617 9 1 95.19 55 PRO B CA 1
ATOM 1511 C C . PRO B 1 55 ? -12.344 -3.809 9.367 1 95.19 55 PRO B C 1
ATOM 1513 O O . PRO B 1 55 ? -12.445 -4.871 8.75 1 95.19 55 PRO B O 1
ATOM 1516 N N . ALA B 1 56 ? -11.484 -3.594 10.383 1 94.38 56 ALA B N 1
ATOM 1517 C CA . ALA B 1 56 ? -10.719 -4.723 10.898 1 94.38 56 ALA B CA 1
ATOM 1518 C C . ALA B 1 56 ? -11.625 -5.746 11.57 1 94.38 56 ALA B C 1
ATOM 1520 O O . ALA B 1 56 ? -12.461 -5.387 12.414 1 94.38 56 ALA B O 1
ATOM 1521 N N . ALA B 1 57 ? -11.461 -6.93 11.188 1 90.19 57 ALA B N 1
ATOM 1522 C CA . ALA B 1 57 ? -12.242 -7.992 11.805 1 90.19 57 ALA B CA 1
ATOM 1523 C C . ALA B 1 57 ? -11.656 -8.398 13.156 1 90.19 57 ALA B C 1
ATOM 1525 O O . ALA B 1 57 ? -12.367 -8.938 14.008 1 90.19 57 ALA B O 1
ATOM 1526 N N . GLU B 1 58 ? -10.398 -8.195 13.414 1 84.75 58 GLU B N 1
ATOM 1527 C CA . GLU B 1 58 ? -9.664 -8.461 14.648 1 84.75 58 GLU B CA 1
ATOM 1528 C C . GLU B 1 58 ? -8.992 -7.191 15.164 1 84.75 58 GLU B C 1
ATOM 1530 O O . GLU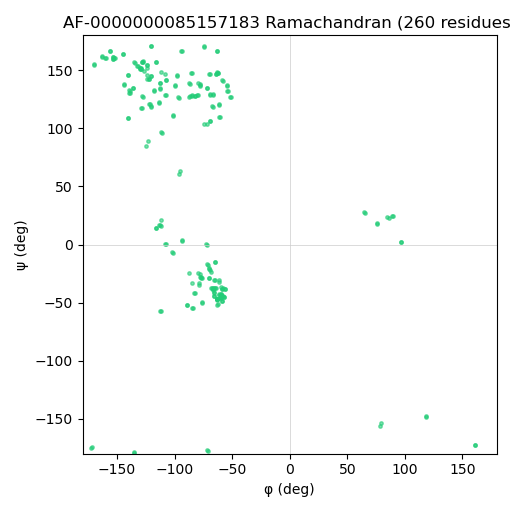 B 1 58 ? -7.844 -6.902 14.805 1 84.75 58 GLU B O 1
ATOM 1535 N N . PRO B 1 59 ? -9.82 -6.484 15.992 1 68.25 59 PRO B N 1
ATOM 1536 C CA . PRO B 1 59 ? -9.172 -5.254 16.453 1 68.25 59 PRO B CA 1
ATOM 1537 C C . PRO B 1 59 ? -7.898 -5.527 17.25 1 68.25 59 PRO B C 1
ATOM 1539 O O . PRO B 1 59 ? -7.891 -6.383 18.141 1 68.25 59 PRO B O 1
ATOM 1542 N N . HIS B 1 60 ? -6.895 -5.234 16.734 1 71.06 60 HIS B N 1
ATOM 1543 C CA . HIS B 1 60 ? -5.598 -5.324 17.391 1 71.06 60 HIS B CA 1
ATOM 1544 C C . HIS B 1 60 ? -4.848 -4 17.312 1 71.06 60 HIS B C 1
ATOM 1546 O O . HIS B 1 60 ? -5.117 -3.18 16.438 1 71.06 60 HIS B O 1
ATOM 1552 N N . GLU B 1 61 ? -4.078 -3.852 18.359 1 73.31 61 GLU B N 1
ATOM 1553 C CA . GLU B 1 61 ? -3.248 -2.652 18.312 1 73.31 61 GLU B CA 1
ATOM 1554 C C . GLU B 1 61 ? -2.295 -2.684 17.125 1 73.31 61 GLU B C 1
ATOM 1556 O O . GLU B 1 61 ? -1.585 -3.67 16.906 1 73.31 61 GLU B O 1
ATOM 1561 N N . TYR B 1 62 ? -2.449 -1.728 16.328 1 78.12 62 TYR B N 1
ATOM 1562 C CA . TYR B 1 62 ? -1.577 -1.597 15.164 1 78.12 62 TYR B CA 1
ATOM 1563 C C . TYR B 1 62 ? -0.225 -1.017 15.555 1 78.12 62 TYR B C 1
ATOM 1565 O O . TYR B 1 62 ? -0.138 -0.205 16.484 1 78.12 62 TYR B O 1
ATOM 1573 N N . SER B 1 63 ? 0.817 -1.615 14.945 1 81.19 63 SER B N 1
ATOM 1574 C CA . SER B 1 63 ? 2.152 -1.034 15.039 1 81.19 63 SER B CA 1
ATOM 1575 C C . SER B 1 63 ? 2.857 -1.046 13.688 1 81.19 63 SER B C 1
ATOM 1577 O O . SER B 1 63 ? 2.877 -2.068 13 1 81.19 63 SER B O 1
ATOM 1579 N N . ALA B 1 64 ? 3.477 0.057 13.336 1 85.19 64 ALA B N 1
ATOM 1580 C CA . ALA B 1 64 ? 4.242 0.182 12.102 1 85.19 64 ALA B CA 1
ATOM 1581 C C . ALA B 1 64 ? 5.547 -0.601 12.18 1 85.19 64 ALA B C 1
ATOM 1583 O O . ALA B 1 64 ? 6.305 -0.666 11.211 1 85.19 64 ALA B O 1
ATOM 1584 N N . GLN B 1 65 ? 5.738 -1.21 13.289 1 88.38 65 GLN B N 1
ATOM 1585 C CA . GLN B 1 65 ? 6.961 -1.977 13.492 1 88.38 65 GLN B CA 1
ATOM 1586 C C . GLN B 1 65 ? 6.715 -3.471 13.305 1 88.38 65 GLN B C 1
ATOM 1588 O O . GLN B 1 65 ? 7.648 -4.27 13.336 1 88.38 65 GLN B O 1
ATOM 1593 N N . ARG B 1 66 ? 5.488 -3.811 13.148 1 89.06 66 ARG B N 1
ATOM 1594 C CA . ARG B 1 66 ? 5.109 -5.211 13 1 89.06 66 ARG B CA 1
ATOM 1595 C C . ARG B 1 66 ? 5.02 -5.605 11.531 1 89.06 66 ARG B C 1
ATOM 1597 O O . ARG B 1 66 ? 5.047 -4.742 10.648 1 89.06 66 ARG B O 1
ATOM 1604 N N . THR B 1 67 ? 4.949 -6.922 11.297 1 92.44 67 THR B N 1
ATOM 1605 C CA . THR B 1 67 ? 4.781 -7.43 9.945 1 92.44 67 THR B CA 1
ATOM 1606 C C . THR B 1 67 ? 3.553 -6.809 9.281 1 92.44 67 THR B C 1
ATOM 1608 O O . THR B 1 67 ? 2.5 -6.68 9.914 1 92.44 67 THR B O 1
ATOM 1611 N N . GLY B 1 68 ? 3.684 -6.418 8.062 1 93.81 68 GLY B N 1
ATOM 1612 C CA . GLY B 1 68 ? 2.588 -5.77 7.355 1 93.81 68 GLY B CA 1
ATOM 1613 C C . GLY B 1 68 ? 2.914 -4.355 6.914 1 93.81 68 GLY B C 1
ATOM 1614 O O . GLY B 1 68 ? 4.059 -4.059 6.566 1 93.81 68 GLY B O 1
ATOM 1615 N N . LEU B 1 69 ? 1.934 -3.486 6.883 1 95.88 69 LEU B N 1
ATOM 1616 C CA . LEU B 1 69 ? 2.088 -2.127 6.379 1 95.88 69 LEU B CA 1
ATOM 1617 C C . LEU B 1 69 ? 3.004 -1.311 7.281 1 95.88 69 LEU B C 1
ATOM 1619 O O . LEU B 1 69 ? 2.717 -1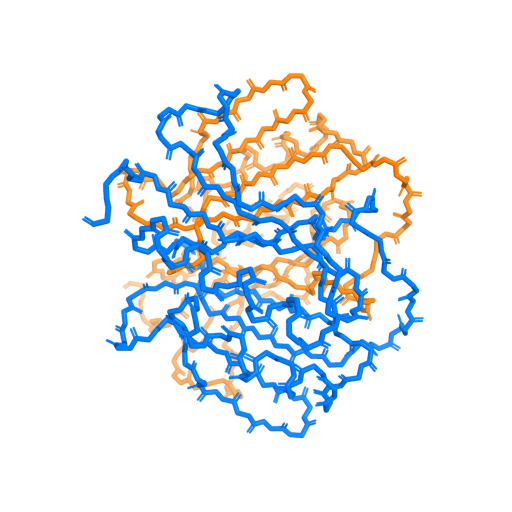.136 8.469 1 95.88 69 LEU B O 1
ATOM 1623 N N . GLN B 1 70 ? 4.078 -0.858 6.754 1 96.19 70 GLN B N 1
ATOM 1624 C CA . GLN B 1 70 ? 4.961 0.017 7.52 1 96.19 70 GLN B CA 1
ATOM 1625 C C . GLN B 1 70 ? 4.57 1.481 7.34 1 96.19 70 GLN B C 1
ATOM 1627 O O . GLN B 1 70 ? 4.395 2.205 8.32 1 96.19 70 GLN B O 1
ATOM 1632 N N . HIS B 1 71 ? 4.453 1.92 6.105 1 98.25 71 HIS B N 1
ATOM 1633 C CA . HIS B 1 71 ? 4.004 3.287 5.863 1 98.25 71 HIS B CA 1
ATOM 1634 C C . HIS B 1 71 ? 3.471 3.449 4.445 1 98.25 71 HIS B C 1
ATOM 1636 O O . HIS B 1 71 ? 3.715 2.598 3.584 1 98.25 71 HIS B O 1
ATOM 1642 N N . LEU B 1 72 ? 2.691 4.48 4.234 1 98.69 72 LEU B N 1
ATOM 1643 C CA . LEU B 1 72 ? 2.266 4.98 2.932 1 98.69 72 LEU B CA 1
ATOM 1644 C C . LEU B 1 72 ? 2.871 6.348 2.648 1 98.69 72 LEU B C 1
ATOM 1646 O O . LEU B 1 72 ? 2.838 7.238 3.504 1 98.69 72 LEU B O 1
ATOM 1650 N N . ALA B 1 73 ? 3.379 6.492 1.45 1 98.81 73 ALA B N 1
ATOM 1651 C CA . ALA B 1 73 ? 3.99 7.762 1.073 1 98.81 73 ALA B CA 1
ATOM 1652 C C . ALA B 1 73 ? 3.279 8.375 -0.129 1 98.81 73 ALA B C 1
ATOM 1654 O O . ALA B 1 73 ? 3.291 7.809 -1.223 1 98.81 73 ALA B O 1
ATOM 1655 N N . PHE B 1 74 ? 2.748 9.5 0.065 1 98.75 74 PHE B N 1
ATOM 1656 C CA . PHE B 1 74 ? 2.084 10.25 -0.993 1 98.75 74 PHE B CA 1
ATOM 1657 C C . PHE B 1 74 ? 3.029 11.289 -1.594 1 98.75 74 PHE B C 1
ATOM 1659 O O . PHE B 1 74 ? 3.637 12.078 -0.868 1 98.75 74 PHE B O 1
ATOM 1666 N N . MET B 1 75 ? 3.16 11.242 -2.869 1 97.38 75 MET B N 1
ATOM 1667 C CA . MET B 1 75 ? 3.924 12.266 -3.572 1 97.38 75 MET B CA 1
ATOM 1668 C C . MET B 1 75 ? 3.088 13.531 -3.773 1 97.38 75 MET B C 1
ATOM 1670 O O . MET B 1 75 ? 1.961 13.453 -4.27 1 97.38 75 MET B O 1
ATOM 1674 N N . VAL B 1 76 ? 3.613 14.641 -3.4 1 97.12 76 VAL B N 1
ATOM 1675 C CA . VAL B 1 76 ? 2.924 15.914 -3.574 1 97.12 76 VAL B CA 1
ATOM 1676 C C . VAL B 1 76 ? 3.758 16.844 -4.457 1 97.12 76 VAL B C 1
ATOM 1678 O O . VAL B 1 76 ? 4.895 16.516 -4.809 1 97.12 76 VAL B O 1
ATOM 1681 N N . ARG B 1 77 ? 3.227 17.969 -4.871 1 93.31 77 ARG B N 1
ATOM 1682 C CA . ARG B 1 77 ? 3.734 18.75 -5.988 1 93.31 77 ARG B CA 1
ATOM 1683 C C . ARG B 1 77 ? 4.984 19.531 -5.59 1 93.31 77 ARG B C 1
ATOM 1685 O O . ARG B 1 77 ? 5.812 19.875 -6.438 1 93.31 77 ARG B O 1
ATOM 1692 N N . GLY B 1 78 ? 5.051 19.844 -4.371 1 95.31 78 GLY B N 1
ATOM 1693 C CA . GLY B 1 78 ? 6.172 20.641 -3.918 1 95.31 78 GLY B CA 1
ATOM 1694 C C . GLY B 1 78 ? 6.23 20.797 -2.408 1 95.31 78 GLY B C 1
ATOM 1695 O O . GLY B 1 78 ? 5.426 20.203 -1.691 1 95.31 78 GLY B O 1
ATOM 1696 N N . ARG B 1 79 ? 7.223 21.641 -1.946 1 96.19 79 ARG B N 1
ATOM 1697 C CA . ARG B 1 79 ? 7.469 21.797 -0.518 1 96.19 79 ARG B CA 1
ATOM 1698 C C . ARG B 1 79 ? 6.277 22.453 0.174 1 96.19 79 ARG B C 1
ATOM 1700 O O . ARG B 1 79 ? 5.957 22.125 1.317 1 96.19 79 ARG B O 1
ATOM 1707 N N . SER B 1 80 ? 5.66 23.422 -0.529 1 97.06 80 SER B N 1
ATOM 1708 C CA . SER B 1 80 ? 4.488 24.078 0.044 1 97.06 80 SER B CA 1
ATOM 1709 C C . SER B 1 80 ? 3.385 23.062 0.349 1 97.06 80 SER B C 1
ATOM 1711 O O . SER B 1 80 ? 2.705 23.172 1.372 1 97.06 80 SER B O 1
ATOM 1713 N N . ALA B 1 81 ? 3.215 22.094 -0.511 1 97.62 81 ALA B N 1
ATOM 1714 C CA . ALA B 1 81 ? 2.207 21.062 -0.301 1 97.62 81 ALA B CA 1
ATOM 1715 C C . ALA B 1 81 ? 2.564 20.188 0.892 1 97.62 81 ALA B C 1
ATOM 1717 O O . ALA B 1 81 ? 1.684 19.734 1.634 1 97.62 81 ALA B O 1
ATOM 1718 N N . VAL B 1 82 ? 3.875 19.891 1.07 1 98.12 82 VAL B N 1
ATOM 1719 C CA . VAL B 1 82 ? 4.328 19.141 2.24 1 98.12 82 VAL B CA 1
ATOM 1720 C C . VAL B 1 82 ? 3.965 19.906 3.512 1 98.12 82 VAL B C 1
ATOM 1722 O O . VAL B 1 82 ? 3.438 19.328 4.465 1 98.12 82 VAL B O 1
ATOM 1725 N N . HIS B 1 83 ? 4.172 21.203 3.496 1 98.06 83 HIS B N 1
ATOM 1726 C CA . HIS B 1 83 ? 3.857 22.047 4.648 1 98.06 83 HIS B CA 1
ATOM 1727 C C . HIS B 1 83 ? 2.355 22.094 4.895 1 98.06 83 HIS B C 1
ATOM 1729 O O . HIS B 1 83 ? 1.912 22.141 6.047 1 98.06 83 HIS B O 1
ATOM 1735 N N . GLU B 1 84 ? 1.635 22.141 3.824 1 98.44 84 GLU B N 1
ATOM 1736 C CA . GLU B 1 84 ? 0.181 22.156 3.957 1 98.44 84 GLU B CA 1
ATOM 1737 C C . GLU B 1 84 ? -0.325 20.906 4.672 1 98.44 84 GLU B C 1
ATOM 1739 O O . GLU B 1 84 ? -1.202 21 5.535 1 98.44 84 GLU B O 1
ATOM 1744 N N . VAL B 1 85 ? 0.203 19.781 4.34 1 98.75 85 VAL B N 1
ATOM 1745 C CA . VAL B 1 85 ? -0.177 18.516 4.98 1 98.75 85 VAL B CA 1
ATOM 1746 C C . VAL B 1 85 ? 0.19 18.562 6.461 1 98.75 85 VAL B C 1
ATOM 1748 O O . VAL B 1 85 ? -0.629 18.234 7.32 1 98.75 85 VAL B O 1
ATOM 1751 N N . ASP B 1 86 ? 1.388 19 6.691 1 98.75 86 ASP B N 1
ATOM 1752 C CA . ASP B 1 86 ? 1.854 19.094 8.07 1 98.75 86 ASP B CA 1
ATOM 1753 C C . ASP B 1 86 ? 0.964 20.031 8.891 1 98.75 86 ASP B C 1
ATOM 1755 O O . ASP B 1 86 ? 0.573 19.688 10.016 1 98.75 86 ASP B O 1
ATOM 1759 N N . THR B 1 87 ? 0.634 21.141 8.352 1 98.75 87 THR B N 1
ATOM 1760 C CA . THR B 1 87 ? -0.232 22.109 9.016 1 98.75 87 THR B CA 1
ATOM 1761 C C . THR B 1 87 ? -1.591 21.5 9.336 1 98.75 87 THR B C 1
ATOM 1763 O O . THR B 1 87 ? -2.113 21.656 10.438 1 98.75 87 THR B O 1
ATOM 1766 N N . HIS B 1 88 ? -2.146 20.812 8.406 1 98.75 88 HIS B N 1
ATOM 1767 C CA . HIS B 1 88 ? -3.418 20.125 8.617 1 98.75 88 HIS B CA 1
ATOM 1768 C C . HIS B 1 88 ? -3.328 19.125 9.766 1 98.75 88 HIS B C 1
ATOM 1770 O O . HIS B 1 88 ? -4.191 19.109 10.641 1 98.75 88 HIS B O 1
ATOM 1776 N N . VAL B 1 89 ? -2.289 18.281 9.773 1 98.5 89 VAL B N 1
ATOM 1777 C CA . VAL B 1 89 ? -2.094 17.25 10.781 1 98.5 89 VAL B CA 1
ATOM 1778 C C . VAL B 1 89 ? -2.023 17.875 12.172 1 98.5 89 VAL B C 1
ATOM 1780 O O . VAL B 1 89 ? -2.684 17.422 13.102 1 98.5 89 VAL B O 1
ATOM 1783 N N . ILE B 1 90 ? -1.287 18.938 12.266 1 98.25 90 ILE B N 1
ATOM 1784 C CA . ILE B 1 90 ? -1.122 19.641 13.531 1 98.25 90 ILE B CA 1
ATOM 1785 C C . ILE B 1 90 ? -2.457 20.234 13.969 1 98.25 90 ILE B C 1
ATOM 1787 O O . ILE B 1 90 ? -2.846 20.109 15.133 1 98.25 90 ILE B O 1
ATOM 1791 N N . ARG B 1 91 ? -3.131 20.812 13.062 1 98.19 91 ARG B N 1
ATOM 1792 C CA . ARG B 1 91 ? -4.391 21.5 13.352 1 98.19 91 ARG B CA 1
ATOM 1793 C C . ARG B 1 91 ? -5.406 20.531 13.953 1 98.19 91 ARG B C 1
ATOM 1795 O O . ARG B 1 91 ? -6.156 20.906 14.859 1 98.19 91 ARG B O 1
ATOM 1802 N N . ILE B 1 92 ? -5.426 19.344 13.531 1 97.25 92 ILE B N 1
ATOM 1803 C CA . ILE B 1 92 ? -6.445 18.391 13.977 1 97.25 92 ILE B CA 1
ATOM 1804 C C . ILE B 1 92 ? -5.93 17.594 15.164 1 97.25 92 ILE B C 1
ATOM 1806 O O . ILE B 1 92 ? -6.559 16.625 15.594 1 97.25 92 ILE B O 1
ATOM 1810 N N . GLY B 1 93 ? -4.77 17.922 15.609 1 96.81 93 GLY B N 1
ATOM 1811 C CA . GLY B 1 93 ? -4.219 17.297 16.797 1 96.81 93 GLY B CA 1
ATOM 1812 C C . GLY B 1 93 ? -3.518 15.977 16.516 1 96.81 93 GLY B C 1
ATOM 1813 O O . GLY B 1 93 ? -3.42 15.117 17.391 1 96.81 93 GLY B O 1
ATOM 1814 N N . GLY B 1 94 ? -3.082 15.805 15.305 1 96.44 94 GLY B N 1
ATOM 1815 C CA . GLY B 1 94 ? -2.377 14.586 14.938 1 96.44 94 GLY B CA 1
ATOM 1816 C C . GLY B 1 94 ? -0.958 14.531 15.477 1 96.44 94 GLY B C 1
ATOM 1817 O O . GLY B 1 94 ? -0.454 15.523 16.016 1 96.44 94 GLY B O 1
ATOM 1818 N N . THR B 1 95 ? -0.362 13.359 15.336 1 96.06 95 THR B N 1
ATOM 1819 C CA . THR B 1 95 ? 0.995 13.117 15.812 1 96.06 95 THR B CA 1
ATOM 1820 C C . THR B 1 95 ? 1.991 13.172 14.656 1 96.06 95 THR B C 1
ATOM 1822 O O . THR B 1 95 ? 2.043 12.258 13.828 1 96.06 95 THR B O 1
ATOM 1825 N N . VAL B 1 96 ? 2.826 14.211 14.695 1 98.12 96 VAL B N 1
ATOM 1826 C CA . VAL B 1 96 ? 3.879 14.352 13.695 1 98.12 96 VAL B CA 1
ATOM 1827 C C . VAL B 1 96 ? 5.129 13.602 14.141 1 98.12 96 VAL B C 1
ATOM 1829 O O . VAL B 1 96 ? 5.57 13.75 15.289 1 98.12 96 VAL B O 1
ATOM 1832 N N . ILE B 1 97 ? 5.613 12.766 13.305 1 97.81 97 ILE B N 1
ATOM 1833 C CA . ILE B 1 97 ? 6.848 12.039 13.562 1 97.81 97 ILE B CA 1
ATOM 1834 C C . ILE B 1 97 ? 8.047 12.898 13.156 1 97.81 97 ILE B C 1
ATOM 1836 O O . ILE B 1 97 ? 8.961 13.117 13.961 1 97.81 97 ILE B O 1
ATOM 1840 N N . TYR B 1 98 ? 8.016 13.336 11.93 1 98.19 98 TYR B N 1
ATOM 1841 C CA . TYR B 1 98 ? 9.016 14.258 11.398 1 98.19 98 TYR B CA 1
ATOM 1842 C C . TYR B 1 98 ? 8.344 15.453 10.727 1 98.19 98 TYR B C 1
ATOM 1844 O O . TYR B 1 98 ? 7.59 15.297 9.766 1 98.19 98 TYR B O 1
ATOM 1852 N N . PRO B 1 99 ? 8.609 16.672 11.305 1 98.44 99 PRO B N 1
ATOM 1853 C CA . PRO B 1 99 ? 8.133 17.844 10.57 1 98.44 99 PRO B CA 1
ATOM 1854 C C . PRO B 1 99 ? 8.797 17.984 9.203 1 98.44 99 PRO B C 1
ATOM 1856 O O . PRO B 1 99 ? 9.781 17.297 8.906 1 98.44 99 PRO B O 1
ATOM 1859 N N . PRO B 1 100 ? 8.219 18.844 8.383 1 97.88 100 PRO B N 1
ATOM 1860 C CA . PRO B 1 100 ? 8.797 19.016 7.055 1 97.88 100 PRO B CA 1
ATOM 1861 C C . PRO B 1 100 ? 10.297 19.297 7.098 1 97.88 100 PRO B C 1
ATOM 1863 O O . PRO B 1 100 ? 10.734 20.234 7.785 1 97.88 100 PRO B O 1
ATOM 1866 N N . ARG B 1 101 ? 10.969 18.469 6.344 1 96.94 101 ARG B N 1
ATOM 1867 C CA . ARG B 1 101 ? 12.414 18.641 6.328 1 96.94 101 ARG B CA 1
ATOM 1868 C C . ARG B 1 101 ? 13.031 17.922 5.137 1 96.94 101 ARG B C 1
ATOM 1870 O O . ARG B 1 101 ? 12.375 17.094 4.488 1 96.94 101 ARG B O 1
ATOM 1877 N N . HIS B 1 102 ? 14.227 18.328 4.875 1 95.38 102 HIS B N 1
ATOM 1878 C CA . HIS B 1 102 ? 15.047 17.609 3.908 1 95.38 102 HIS B CA 1
ATOM 1879 C C . HIS B 1 102 ? 15.633 16.328 4.52 1 95.38 102 HIS B C 1
ATOM 1881 O O . HIS B 1 102 ? 16.062 16.344 5.676 1 95.38 102 HIS B O 1
ATOM 1887 N N . PHE B 1 103 ? 15.594 15.234 3.766 1 95.44 103 PHE B N 1
ATOM 1888 C CA . PHE B 1 103 ? 16.234 13.984 4.16 1 95.44 103 PHE B CA 1
ATOM 1889 C C . PHE B 1 103 ? 17.422 13.688 3.26 1 95.44 103 PHE B C 1
ATOM 1891 O O . PHE B 1 103 ? 17.281 13.07 2.199 1 95.44 103 PHE B O 1
ATOM 1898 N N . PRO B 1 104 ? 18.578 14.062 3.727 1 91.44 104 PRO B N 1
ATOM 1899 C CA . PRO B 1 104 ? 19.766 13.992 2.857 1 91.44 104 PRO B CA 1
ATOM 1900 C C . PRO B 1 104 ? 20.203 12.555 2.568 1 91.44 104 PRO B C 1
ATOM 1902 O O . PRO B 1 104 ? 20.969 12.32 1.637 1 91.44 104 PRO B O 1
ATOM 1905 N N . GLN B 1 105 ? 19.781 11.609 3.416 1 89.44 105 GLN B N 1
ATOM 1906 C CA . GLN B 1 105 ? 20.172 10.219 3.223 1 89.44 105 GLN B CA 1
ATOM 1907 C C . GLN B 1 105 ? 19.453 9.609 2.016 1 89.44 105 GLN B C 1
ATOM 1909 O O . GLN B 1 105 ? 19.828 8.539 1.542 1 89.44 105 GLN B O 1
ATOM 1914 N N . TYR B 1 106 ? 18.422 10.258 1.604 1 88.44 106 TYR B N 1
ATOM 1915 C CA . TYR B 1 106 ? 17.719 9.781 0.415 1 88.44 106 TYR B CA 1
ATOM 1916 C C . TYR B 1 106 ? 18.156 10.562 -0.819 1 88.44 106 TYR B C 1
ATOM 1918 O O . TYR B 1 106 ? 18.5 11.742 -0.723 1 88.44 106 TYR B O 1
ATOM 1926 N N . PRO B 1 107 ? 18.203 9.945 -1.909 1 82.5 107 PRO B N 1
ATOM 1927 C CA . PRO B 1 107 ? 18.688 10.602 -3.125 1 82.5 107 PRO B CA 1
ATOM 1928 C C . PRO B 1 107 ? 17.812 11.781 -3.545 1 82.5 107 PRO B C 1
ATOM 1930 O O . PRO B 1 107 ? 16.594 11.766 -3.305 1 82.5 107 PRO B O 1
ATOM 1933 N N . GLY B 1 108 ? 18.469 12.797 -4.141 1 84.12 108 GLY B N 1
ATOM 1934 C CA . GLY B 1 108 ? 17.75 13.922 -4.719 1 84.12 108 GLY B CA 1
ATOM 1935 C C . GLY B 1 108 ? 17.281 14.93 -3.68 1 84.12 108 GLY B C 1
ATOM 1936 O O . GLY B 1 108 ? 17.969 15.156 -2.678 1 84.12 108 GLY B O 1
ATOM 1937 N N . HIS B 1 109 ? 16.234 15.664 -4.055 1 90.19 109 HIS B N 1
ATOM 1938 C CA . HIS B 1 109 ? 15.648 16.672 -3.178 1 90.19 109 HIS B CA 1
ATOM 1939 C C . HIS B 1 109 ? 14.461 16.109 -2.406 1 90.19 109 HIS B C 1
ATOM 1941 O O . HIS B 1 109 ? 13.352 16.625 -2.498 1 90.19 109 HIS B O 1
ATOM 1947 N N . TYR B 1 110 ? 14.859 15.141 -1.619 1 95.62 110 TYR B N 1
ATOM 1948 C CA . TYR B 1 110 ? 13.852 14.453 -0.819 1 95.62 110 TYR B CA 1
ATOM 1949 C C . TYR B 1 110 ? 13.391 15.328 0.343 1 95.62 110 TYR B C 1
ATOM 1951 O O . TYR B 1 110 ? 14.133 15.523 1.311 1 95.62 110 TYR B O 1
ATOM 1959 N N . TYR B 1 111 ? 12.219 15.93 0.249 1 97.38 111 TYR B N 1
ATOM 1960 C CA . TYR B 1 111 ? 11.602 16.781 1.258 1 97.38 111 TYR B CA 1
ATOM 1961 C C . TYR B 1 111 ? 10.25 16.234 1.69 1 97.38 111 TYR B C 1
ATOM 1963 O O . TYR B 1 111 ? 9.359 16.047 0.861 1 97.38 111 TYR B O 1
ATOM 1971 N N . ALA B 1 112 ? 10.164 15.953 3.076 1 98.44 112 ALA B N 1
ATOM 1972 C CA . ALA B 1 112 ? 8.977 15.195 3.445 1 98.44 112 ALA B CA 1
ATOM 1973 C C . ALA B 1 112 ? 8.555 15.492 4.883 1 98.44 112 ALA B C 1
ATOM 1975 O O . ALA B 1 112 ? 9.336 16.047 5.656 1 98.44 112 ALA B O 1
ATOM 1976 N N . THR B 1 113 ? 7.359 15.219 5.203 1 98.69 113 THR B N 1
ATOM 1977 C CA . THR B 1 113 ? 6.844 15.094 6.562 1 98.69 113 THR B CA 1
ATOM 1978 C C . THR B 1 113 ? 6.262 13.703 6.793 1 98.69 113 THR B C 1
ATOM 1980 O O . THR B 1 113 ? 5.75 13.07 5.859 1 98.69 113 THR B O 1
ATOM 1983 N N . PHE B 1 114 ? 6.406 13.164 8.031 1 98.75 114 PHE B N 1
ATOM 1984 C CA . PHE B 1 114 ? 5.863 11.883 8.461 1 98.75 114 PHE B CA 1
ATOM 1985 C C . PHE B 1 114 ? 4.953 12.062 9.672 1 98.75 114 PHE B C 1
ATOM 1987 O O . PHE B 1 114 ? 5.246 12.859 10.57 1 98.75 114 PHE B O 1
ATOM 1994 N N . TRP B 1 115 ? 3.873 11.305 9.711 1 98.38 115 TRP B N 1
ATOM 1995 C CA . TRP B 1 115 ? 2.951 11.391 10.844 1 98.38 115 TRP B CA 1
ATOM 1996 C C . TRP B 1 115 ? 2.152 10.094 10.984 1 98.38 115 TRP B C 1
ATOM 1998 O O . TRP B 1 115 ? 2.238 9.211 10.133 1 98.38 115 TRP B O 1
ATOM 2008 N N . TYR B 1 116 ? 1.498 9.93 12.094 1 97 116 TYR B N 1
ATOM 2009 C CA . TYR B 1 116 ? 0.586 8.812 12.312 1 97 116 TYR B CA 1
ATOM 2010 C C . TYR B 1 116 ? -0.86 9.242 12.094 1 97 116 TYR B C 1
ATOM 2012 O O . TYR B 1 116 ? -1.263 10.328 12.508 1 97 116 TYR B O 1
ATOM 2020 N N . ASP B 1 117 ? -1.583 8.383 11.406 1 96.69 117 ASP B N 1
ATOM 2021 C CA . ASP B 1 117 ? -3.027 8.586 11.438 1 96.69 117 ASP B CA 1
ATOM 2022 C C . ASP B 1 117 ? -3.604 8.242 12.812 1 96.69 117 ASP B C 1
ATOM 2024 O O . ASP B 1 117 ? -2.863 7.871 13.727 1 96.69 117 ASP B O 1
ATOM 2028 N N . PRO B 1 118 ? -4.914 8.32 13.031 1 94.5 118 PRO B N 1
ATOM 2029 C CA . PRO B 1 118 ? -5.496 8.094 14.359 1 94.5 118 PRO B CA 1
ATOM 2030 C C . PRO B 1 118 ? -5.297 6.668 14.859 1 94.5 118 PRO B C 1
ATOM 2032 O O . PRO B 1 118 ? -5.492 6.391 16.047 1 94.5 118 PRO B O 1
ATOM 2035 N N . PHE B 1 119 ? -4.938 5.746 14.016 1 93.12 119 PHE B N 1
ATOM 2036 C CA . PHE B 1 119 ? -4.84 4.336 14.367 1 93.12 119 PHE B CA 1
ATOM 2037 C C . PHE B 1 119 ? -3.381 3.896 14.445 1 93.12 119 PHE B C 1
ATOM 2039 O O . PHE B 1 119 ? -3.094 2.717 14.648 1 93.12 119 PHE B O 1
ATOM 2046 N N . GLY B 1 120 ? -2.551 4.84 14.195 1 93 120 GLY B N 1
ATOM 2047 C CA . GLY B 1 120 ? -1.133 4.535 14.305 1 93 120 GLY B CA 1
ATOM 2048 C C . GLY B 1 120 ? -0.492 4.184 12.977 1 93 120 GLY B C 1
ATOM 2049 O O . GLY B 1 120 ? 0.689 3.838 12.922 1 93 120 GLY B O 1
ATOM 2050 N N . ILE B 1 121 ? -1.194 4.219 11.922 1 95.31 121 ILE B N 1
ATOM 2051 C CA . ILE B 1 121 ? -0.624 3.979 10.602 1 95.31 121 ILE B CA 1
ATOM 2052 C C . ILE B 1 121 ? 0.29 5.141 10.211 1 95.31 121 ILE B C 1
ATOM 2054 O O . ILE B 1 121 ? -0.105 6.305 10.305 1 95.31 121 ILE B O 1
ATOM 2058 N N . LYS B 1 122 ? 1.477 4.777 9.812 1 97.56 122 LYS B N 1
ATOM 2059 C CA . LYS B 1 122 ? 2.471 5.781 9.453 1 97.56 122 LYS B CA 1
ATOM 2060 C C . LYS B 1 122 ? 2.27 6.266 8.023 1 97.56 122 LYS B C 1
ATOM 2062 O O . LYS B 1 122 ? 2.178 5.457 7.094 1 97.56 122 LYS B O 1
ATOM 2067 N N . LEU B 1 123 ? 2.191 7.598 7.887 1 98.69 123 LEU B N 1
ATOM 2068 C CA . LEU B 1 123 ? 1.978 8.234 6.594 1 98.69 123 LEU B CA 1
ATOM 2069 C C . LEU B 1 123 ? 3.088 9.234 6.289 1 98.69 123 LEU B C 1
ATOM 2071 O O . LEU B 1 123 ? 3.762 9.719 7.203 1 98.69 123 LEU B O 1
ATOM 2075 N N . GLU B 1 124 ? 3.252 9.43 5.039 1 98.88 124 GLU B N 1
ATOM 2076 C CA . GLU B 1 124 ? 4.289 10.336 4.551 1 98.88 124 GLU B CA 1
ATOM 2077 C C . GLU B 1 124 ? 3.781 11.172 3.379 1 98.88 124 GLU B C 1
ATOM 2079 O O . GLU B 1 124 ? 3.096 10.664 2.492 1 98.88 124 GLU B O 1
ATOM 2084 N N . ALA B 1 125 ? 4.004 12.477 3.396 1 98.75 125 ALA B N 1
ATOM 2085 C CA . ALA B 1 125 ? 3.928 13.344 2.225 1 98.75 125 ALA B CA 1
ATOM 2086 C C . ALA B 1 125 ? 5.316 13.805 1.789 1 98.75 125 ALA B C 1
ATOM 2088 O O . ALA B 1 125 ? 6.082 14.328 2.598 1 98.75 125 ALA B O 1
ATOM 2089 N N . VAL B 1 126 ? 5.598 13.617 0.5 1 98.25 126 VAL B N 1
ATOM 2090 C CA . VAL B 1 126 ? 6.973 13.836 0.066 1 98.25 126 VAL B CA 1
ATOM 2091 C C . VAL B 1 126 ? 6.98 14.523 -1.297 1 98.25 126 VAL B C 1
ATOM 2093 O O . VAL B 1 126 ? 6.098 14.289 -2.125 1 98.25 126 VAL B O 1
ATOM 2096 N N . CYS B 1 127 ? 7.949 15.375 -1.536 1 96.62 127 CYS B N 1
ATOM 2097 C CA . CYS B 1 127 ? 8.242 15.922 -2.857 1 96.62 127 CYS B CA 1
ATOM 2098 C C . CYS B 1 127 ? 9.719 15.781 -3.193 1 96.62 127 CYS B C 1
ATOM 2100 O O . CYS B 1 127 ? 10.562 15.719 -2.295 1 96.62 127 CYS B O 1
ATOM 2102 N N . HIS B 1 128 ? 9.977 15.688 -4.414 1 91.81 128 HIS B N 1
ATOM 2103 C CA . HIS B 1 128 ? 11.336 15.508 -4.891 1 91.81 128 HIS B CA 1
ATOM 2104 C C . HIS B 1 128 ? 11.836 16.734 -5.637 1 91.81 128 HIS B C 1
ATOM 2106 O O . HIS B 1 128 ? 12.727 16.641 -6.48 1 91.81 128 HIS B O 1
ATOM 2112 N N . HIS B 1 129 ? 11.164 17.797 -5.316 1 83.19 129 HIS B N 1
ATOM 2113 C CA . HIS B 1 129 ? 11.562 19.047 -5.949 1 83.19 129 HIS B CA 1
ATOM 2114 C C . HIS B 1 129 ? 12.172 20.016 -4.934 1 83.19 129 HIS B C 1
ATOM 2116 O O . HIS B 1 129 ? 11.852 19.953 -3.746 1 83.19 129 HIS B O 1
ATOM 2122 N N . ASP B 1 130 ? 13.055 20.797 -5.363 1 72.94 130 ASP B N 1
ATOM 2123 C CA . ASP B 1 130 ? 13.75 21.766 -4.516 1 72.94 130 ASP B CA 1
ATOM 2124 C C . ASP B 1 130 ? 12.953 23.062 -4.371 1 72.94 130 ASP B C 1
ATOM 2126 O O . ASP B 1 130 ? 13.148 23.812 -3.422 1 72.94 130 ASP B O 1
ATOM 2130 N N . ARG B 1 131 ? 12.336 23.375 -5.277 1 70.12 131 ARG B N 1
ATOM 2131 C CA . ARG B 1 131 ? 11.594 24.625 -5.23 1 70.12 131 ARG B CA 1
ATOM 2132 C C . ARG B 1 131 ? 10.109 24.406 -5.52 1 70.12 131 ARG B C 1
ATOM 2134 O O . ARG B 1 131 ? 9.734 23.391 -6.121 1 70.12 131 ARG B O 1
ATOM 2141 N N . ASP B 1 132 ? 9.281 25.328 -4.762 1 72.12 132 ASP B N 1
ATOM 2142 C CA . ASP B 1 132 ? 7.859 25.312 -5.082 1 72.12 132 ASP B CA 1
ATOM 2143 C C . ASP B 1 132 ? 7.609 25.797 -6.508 1 72.12 132 ASP B C 1
ATOM 2145 O O . ASP B 1 132 ? 8.352 26.625 -7.023 1 72.12 132 ASP B O 1
#

Sequence (264 aa):
MLGHLGINVPDLSVAKRYYDALMPLVGFEPFFAADDEFSYRPAGNKPGTYLFFYPAAEPHEYSAQRTGLQHLAFMVRGRSAVHEVDTHVIRIGGTVIYPPRHFPQYPGHYYATFWYDPFGIKLEAVCHHDRDMLGHLGINVPDLSVAKRYYDALMPLVGFEPFFAADDEFSYRPAGNKPGTYLFFYPAAEPHEYSAQRTGLQHLAFMVRGRSAVHEVDTHVIRIGGTVIYPPRHFPQYPGHYYATFWYDPFGIKLEAVCHHDRD

InterPro domains:
  IPR004360 Glyoxalase/fosfomycin resistance/dioxygenase domain [PF00903] (2-124)
  IPR029068 Glyoxalase/Bleomycin resistance protein/Dihydroxybiphenyl dioxygenase [G3DSA:3.10.180.10] (1-130)
  IPR029068 Glyoxalase/Bleomycin resistance protein/Dihydroxybiphenyl dioxygenase [SSF54593] (2-130)
  IPR037523 Vicinal oxygen chelate (VOC), core domain [PS51819] (1-128)